Protein AF-A0A061QKL7-F1 (afdb_monomer_lite)

InterPro domains:
  IPR003663 Sugar/inositol transporter [PR00171] (44-65)
  IPR003663 Sugar/inositol transporter [PR00171] (67-79)
  IPR005828 Major facilitator, sugar transporter-like [PF00083] (4-147)
  IPR020846 Major facilitator superfamily domain [PS50850] (1-136)
  IPR036259 MFS transporter superfamily [G3DSA:1.20.1250.20] (1-155)
  IPR036259 MFS transporter superfamily [SSF103473] (1-144)
  IPR050814 Myo-inositol Transporter [PTHR48020] (3-154)

Structure (mmCIF, N/CA/C/O backbone):
data_AF-A0A061QKL7-F1
#
_entry.id   AF-A0A061QKL7-F1
#
loop_
_atom_site.group_PDB
_atom_site.id
_atom_site.type_symbol
_atom_site.label_atom_id
_atom_site.label_alt_id
_atom_site.label_comp_id
_atom_site.label_asym_id
_atom_site.label_entity_id
_atom_site.label_seq_id
_atom_site.pdbx_PDB_ins_code
_atom_site.Cartn_x
_atom_site.Cartn_y
_atom_site.Cartn_z
_atom_site.occupancy
_atom_site.B_iso_or_equiv
_atom_site.auth_seq_id
_atom_site.auth_comp_id
_atom_site.auth_asym_id
_atom_site.auth_atom_id
_atom_site.pdbx_PDB_model_num
ATOM 1 N N . LEU A 1 1 ? 7.820 10.841 11.278 1.00 54.00 1 LEU A N 1
ATOM 2 C CA . LEU A 1 1 ? 6.965 10.905 12.490 1.00 54.00 1 LEU A CA 1
ATOM 3 C C . LEU A 1 1 ? 6.225 12.234 12.608 1.00 54.00 1 LEU A C 1
ATOM 5 O O . LEU A 1 1 ? 5.009 12.200 12.686 1.00 54.00 1 LEU A O 1
ATOM 9 N N . LEU A 1 2 ? 6.906 13.385 12.528 1.00 56.75 2 LEU A N 1
ATOM 10 C CA . LEU A 1 2 ? 6.242 14.701 12.537 1.00 56.75 2 LEU A CA 1
ATOM 11 C C . LEU A 1 2 ? 5.232 14.887 11.387 1.00 56.75 2 LEU A C 1
ATOM 13 O O . LEU A 1 2 ? 4.115 15.321 11.632 1.00 56.75 2 LEU A O 1
ATOM 17 N N . ALA A 1 3 ? 5.582 14.491 10.158 1.00 56.34 3 ALA A N 1
ATOM 18 C CA . ALA A 1 3 ? 4.677 14.590 9.005 1.00 56.34 3 ALA A CA 1
ATOM 19 C C . ALA A 1 3 ? 3.415 13.717 9.151 1.00 56.34 3 ALA A C 1
ATOM 21 O O . ALA A 1 3 ? 2.315 14.203 8.915 1.00 56.34 3 ALA A O 1
ATOM 22 N N . ALA A 1 4 ? 3.567 12.467 9.608 1.00 60.12 4 ALA A N 1
ATOM 23 C CA . ALA A 1 4 ? 2.440 11.577 9.898 1.00 60.12 4 ALA A CA 1
ATOM 24 C C . ALA A 1 4 ? 1.561 12.143 11.025 1.00 60.12 4 ALA A C 1
ATOM 26 O O . ALA A 1 4 ? 0.353 12.227 10.867 1.00 60.12 4 ALA A O 1
ATOM 27 N N . ALA A 1 5 ? 2.165 12.655 12.102 1.00 64.62 5 ALA A N 1
ATOM 28 C CA . ALA A 1 5 ? 1.433 13.268 13.210 1.00 64.62 5 ALA A CA 1
ATOM 29 C C . ALA A 1 5 ? 0.664 14.541 12.800 1.00 64.62 5 ALA A C 1
ATOM 31 O O . ALA A 1 5 ? -0.435 14.788 13.296 1.00 64.62 5 ALA A O 1
ATOM 32 N N . LEU A 1 6 ? 1.220 15.350 11.891 1.00 62.22 6 LEU A N 1
ATOM 33 C CA . LEU A 1 6 ? 0.546 16.533 11.350 1.00 62.22 6 LEU A CA 1
ATOM 34 C C . LEU A 1 6 ? -0.602 16.146 10.405 1.00 62.22 6 LEU A C 1
ATOM 36 O O . LEU A 1 6 ? -1.697 16.694 10.529 1.00 62.22 6 LEU A O 1
ATOM 40 N N . LEU A 1 7 ? -0.393 15.168 9.516 1.00 62.38 7 LEU A N 1
ATOM 41 C CA . LEU A 1 7 ? -1.446 14.669 8.626 1.00 62.38 7 LEU A CA 1
ATOM 42 C C . LEU A 1 7 ? -2.559 13.933 9.381 1.00 62.38 7 LEU A C 1
ATOM 44 O O . LEU A 1 7 ? -3.727 14.129 9.056 1.00 62.38 7 LEU A O 1
ATOM 48 N N . ASP A 1 8 ? -2.241 13.174 10.430 1.00 64.50 8 ASP A N 1
ATOM 49 C CA . ASP A 1 8 ? -3.233 12.515 11.289 1.00 64.50 8 ASP A CA 1
ATOM 50 C C . ASP A 1 8 ? -4.155 13.538 11.970 1.00 64.50 8 ASP A C 1
ATOM 52 O O . ASP A 1 8 ? -5.378 13.345 12.067 1.00 64.50 8 ASP A O 1
ATOM 56 N N . ARG A 1 9 ? -3.592 14.676 12.402 1.00 66.19 9 ARG A N 1
ATOM 57 C CA . ARG A 1 9 ? -4.384 15.767 12.982 1.00 66.19 9 ARG A CA 1
ATOM 58 C C . ARG A 1 9 ? -5.329 16.398 11.965 1.00 66.19 9 ARG A C 1
ATOM 60 O O . ARG A 1 9 ? -6.480 16.641 12.323 1.00 66.19 9 ARG A O 1
ATOM 67 N N . ILE A 1 10 ? -4.889 16.582 10.721 1.00 64.06 10 ILE A N 1
ATOM 68 C CA . ILE A 1 10 ? -5.640 17.316 9.692 1.00 64.06 10 ILE A CA 1
ATOM 69 C C . ILE A 1 10 ? -6.635 16.420 8.930 1.00 64.06 10 ILE A C 1
ATOM 71 O O . ILE A 1 10 ? -7.795 16.793 8.798 1.00 64.06 10 ILE A O 1
ATOM 75 N N . ALA A 1 11 ? -6.229 15.236 8.461 1.00 66.06 11 ALA A N 1
ATOM 76 C CA . ALA A 1 11 ? -6.999 14.425 7.507 1.00 66.06 11 ALA A CA 1
ATOM 77 C C . ALA A 1 11 ? -7.715 13.211 8.129 1.00 66.06 11 ALA A C 1
ATOM 79 O O . ALA A 1 11 ? -8.745 12.785 7.619 1.00 66.06 11 ALA A O 1
ATOM 80 N N . GLY A 1 12 ? -7.218 12.672 9.247 1.00 72.69 12 GLY A N 1
ATOM 81 C CA . GLY A 1 12 ? -7.701 11.404 9.812 1.00 72.69 12 GLY A CA 1
ATOM 82 C C . GLY A 1 12 ? -7.018 10.170 9.223 1.00 72.69 12 GLY A C 1
ATOM 83 O O . GLY A 1 12 ? -6.251 10.270 8.266 1.00 72.69 12 GLY A O 1
ATOM 84 N N . ARG A 1 13 ? -7.231 9.003 9.842 1.00 77.81 13 ARG A N 1
ATOM 85 C CA . ARG A 1 13 ? -6.347 7.838 9.648 1.00 77.81 13 ARG A CA 1
ATOM 86 C C . ARG A 1 13 ? -6.687 7.041 8.398 1.00 77.81 13 ARG A C 1
ATOM 88 O O . ARG A 1 13 ? -5.786 6.578 7.699 1.00 77.81 13 ARG A O 1
ATOM 95 N N . ARG A 1 14 ? -7.975 6.915 8.064 1.00 81.94 14 ARG A N 1
ATOM 96 C CA . ARG A 1 14 ? -8.426 6.204 6.858 1.00 81.94 14 ARG A CA 1
ATOM 97 C C . ARG A 1 14 ? -8.012 6.894 5.550 1.00 81.94 14 ARG A C 1
ATOM 99 O O . ARG A 1 14 ? -7.433 6.207 4.707 1.00 81.94 14 ARG A O 1
ATOM 106 N N . PRO A 1 15 ? -8.250 8.205 5.330 1.00 83.06 15 PRO A N 1
ATOM 107 C CA . PRO A 1 15 ? -7.841 8.850 4.080 1.00 83.06 15 PRO A CA 1
ATOM 108 C C . PRO A 1 15 ? -6.318 8.889 3.924 1.00 83.06 15 PRO A C 1
ATOM 110 O O . PRO A 1 15 ? -5.822 8.781 2.806 1.00 83.06 15 PRO A O 1
ATOM 113 N N . LEU A 1 16 ? -5.575 8.963 5.033 1.00 84.75 16 LEU A N 1
ATOM 114 C CA . LEU A 1 16 ? -4.116 8.908 5.020 1.00 84.75 16 LEU A CA 1
ATOM 115 C C . LEU A 1 16 ? -3.593 7.544 4.540 1.00 84.75 16 LEU A C 1
ATOM 117 O O . LEU A 1 16 ? -2.707 7.482 3.685 1.00 84.75 16 LEU A O 1
ATOM 121 N N . MET A 1 17 ? -4.184 6.453 5.037 1.00 86.25 17 MET A N 1
ATOM 122 C CA . MET A 1 17 ? -3.879 5.095 4.576 1.00 86.25 17 MET A CA 1
ATOM 123 C C . MET A 1 17 ? -4.239 4.897 3.102 1.00 86.25 17 MET A C 1
ATOM 125 O O . MET A 1 17 ? -3.443 4.343 2.349 1.00 86.25 17 MET A O 1
ATOM 129 N N . LEU A 1 18 ? -5.400 5.394 2.662 1.00 88.06 18 LEU A N 1
ATOM 130 C CA . LEU A 1 18 ? -5.819 5.307 1.260 1.00 88.06 18 LEU A CA 1
ATOM 131 C C . LEU A 1 18 ? -4.872 6.075 0.329 1.00 88.06 18 LEU A C 1
ATOM 133 O O . LEU A 1 18 ? -4.470 5.538 -0.702 1.00 88.06 18 LEU A O 1
ATOM 137 N N . LEU A 1 19 ? -4.471 7.293 0.706 1.00 90.00 19 LEU A N 1
ATOM 138 C CA . LEU A 1 19 ? -3.522 8.099 -0.065 1.00 90.00 19 LEU A CA 1
ATOM 139 C C . LEU A 1 19 ? -2.172 7.388 -0.214 1.00 90.00 19 LEU A C 1
ATOM 141 O O . LEU A 1 19 ? -1.615 7.335 -1.309 1.00 90.00 19 LEU A O 1
ATOM 145 N N . SER A 1 20 ? -1.662 6.815 0.877 1.00 90.81 20 SER A N 1
ATOM 146 C CA . SER A 1 20 ? -0.406 6.062 0.867 1.00 90.81 20 SER A CA 1
ATOM 147 C C . SER A 1 20 ? -0.497 4.811 -0.005 1.00 90.81 20 SER A C 1
ATOM 149 O O . SER A 1 20 ? 0.376 4.606 -0.843 1.00 90.81 20 SER A O 1
ATOM 151 N N . CYS A 1 21 ? -1.569 4.020 0.112 1.00 91.69 21 CYS A N 1
ATOM 152 C CA . CYS A 1 21 ? -1.776 2.839 -0.728 1.00 91.69 21 CYS A CA 1
ATOM 153 C C . CYS A 1 21 ? -1.855 3.197 -2.220 1.00 91.69 21 CYS A C 1
ATOM 155 O O . CYS A 1 21 ? -1.227 2.526 -3.037 1.00 91.69 21 CYS A O 1
ATOM 157 N N . ALA A 1 22 ? -2.569 4.270 -2.577 1.00 92.88 22 ALA A N 1
ATOM 158 C CA . ALA A 1 22 ? -2.645 4.740 -3.959 1.00 92.88 22 ALA A CA 1
ATOM 159 C C . ALA A 1 22 ? -1.274 5.202 -4.482 1.00 92.88 22 ALA A C 1
ATOM 161 O O . ALA A 1 22 ? -0.864 4.806 -5.573 1.00 92.88 22 ALA A O 1
ATOM 162 N N . GLY A 1 23 ? -0.534 5.985 -3.689 1.00 92.75 23 GLY A N 1
ATOM 163 C CA . GLY A 1 23 ? 0.811 6.440 -4.046 1.00 92.75 23 GLY A CA 1
ATOM 164 C C . GLY A 1 23 ? 1.798 5.284 -4.216 1.00 92.75 23 GLY A C 1
ATOM 165 O O . GLY A 1 23 ? 2.517 5.225 -5.208 1.00 92.75 23 GLY A O 1
ATOM 166 N N . VAL A 1 24 ? 1.776 4.310 -3.303 1.00 93.81 24 VA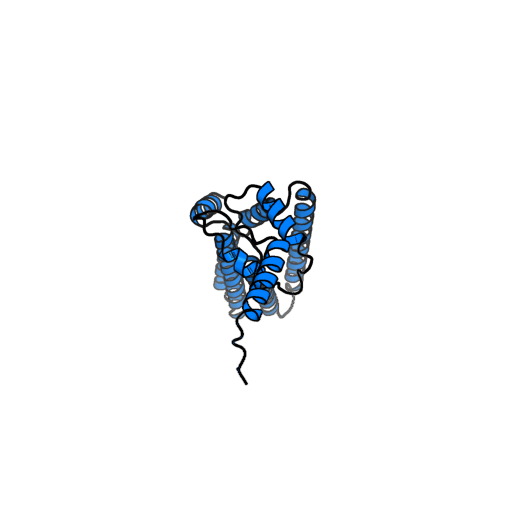L A N 1
ATOM 167 C CA . VAL A 1 24 ? 2.619 3.109 -3.374 1.00 93.81 24 VAL A CA 1
ATOM 168 C C . VAL A 1 24 ? 2.287 2.246 -4.594 1.00 93.81 24 VAL A C 1
ATOM 170 O O . VAL A 1 24 ? 3.216 1.768 -5.247 1.00 93.81 24 VAL A O 1
ATOM 173 N N . ALA A 1 25 ? 1.007 2.068 -4.934 1.00 94.38 25 ALA A N 1
ATOM 174 C CA . ALA A 1 25 ? 0.602 1.321 -6.125 1.00 94.38 25 ALA A CA 1
ATOM 175 C C . ALA A 1 25 ? 1.103 1.997 -7.415 1.00 94.38 25 ALA A C 1
ATOM 177 O O . ALA A 1 25 ? 1.683 1.337 -8.279 1.00 94.38 25 ALA A O 1
ATOM 178 N N . LEU A 1 26 ? 0.965 3.326 -7.510 1.00 94.56 26 LEU A N 1
ATOM 179 C CA . LEU A 1 26 ? 1.481 4.111 -8.636 1.00 94.56 26 LEU A CA 1
ATOM 180 C C . LEU A 1 26 ? 3.008 4.038 -8.739 1.00 94.56 26 LEU A C 1
ATOM 182 O O . LEU A 1 26 ? 3.543 3.896 -9.835 1.00 94.56 26 LEU A O 1
ATOM 186 N N . SER A 1 27 ? 3.716 4.092 -7.611 1.00 95.00 27 SER A N 1
ATOM 187 C CA . SER A 1 27 ? 5.174 3.966 -7.581 1.00 95.00 27 SER A CA 1
ATOM 188 C C . SER A 1 27 ? 5.660 2.590 -8.041 1.00 95.00 27 SER A C 1
ATOM 190 O O . SER A 1 27 ? 6.622 2.519 -8.799 1.00 95.00 27 SER A O 1
ATOM 192 N N . HIS A 1 28 ? 4.980 1.503 -7.663 1.00 93.25 28 HIS A N 1
ATOM 193 C CA . HIS A 1 28 ? 5.307 0.159 -8.155 1.00 93.25 28 HIS A CA 1
ATOM 194 C C . HIS A 1 28 ? 5.078 0.024 -9.661 1.00 93.25 28 HIS A C 1
ATOM 196 O O . HIS A 1 28 ? 5.917 -0.545 -10.358 1.00 93.25 28 HIS A O 1
ATOM 202 N N . LEU A 1 29 ? 3.979 0.589 -10.171 1.00 93.38 29 LEU A N 1
ATOM 203 C CA . LEU A 1 29 ? 3.708 0.628 -11.606 1.00 93.38 29 LEU A CA 1
ATOM 204 C C . LEU A 1 29 ? 4.792 1.423 -12.353 1.00 93.38 29 LEU A C 1
ATOM 206 O O . LEU A 1 29 ? 5.290 0.965 -13.377 1.00 93.38 29 LEU A O 1
ATOM 210 N N . ALA A 1 30 ? 5.194 2.582 -11.824 1.00 93.25 30 ALA A N 1
ATOM 211 C CA . ALA A 1 30 ? 6.247 3.408 -12.412 1.00 93.25 30 ALA A CA 1
ATOM 212 C C . ALA A 1 30 ? 7.595 2.671 -12.466 1.00 93.25 30 ALA A C 1
ATOM 214 O O . ALA A 1 30 ? 8.262 2.698 -1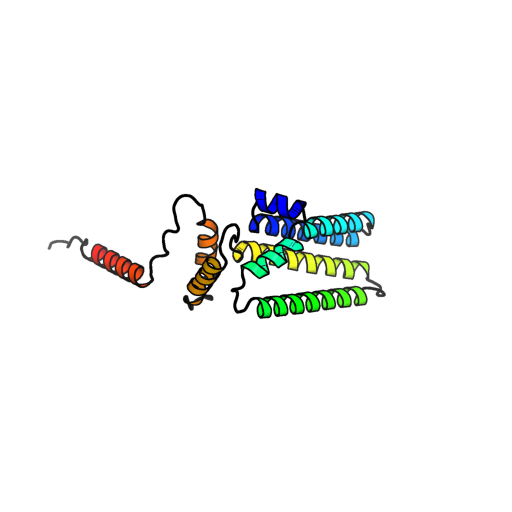3.499 1.00 93.25 30 ALA A O 1
ATOM 215 N N . THR A 1 31 ? 7.965 1.959 -11.397 1.00 92.69 31 THR A N 1
ATOM 216 C CA . THR A 1 31 ? 9.169 1.118 -11.377 1.00 92.69 31 THR A CA 1
ATOM 217 C C . THR A 1 31 ? 9.064 -0.034 -12.377 1.00 92.69 31 THR A C 1
ATOM 219 O O . THR A 1 31 ? 10.002 -0.279 -13.124 1.00 92.69 31 THR A O 1
ATOM 222 N N . ALA A 1 32 ? 7.916 -0.711 -12.473 1.00 92.00 32 ALA A N 1
ATOM 223 C CA . ALA A 1 32 ? 7.723 -1.766 -13.469 1.00 92.00 32 ALA A CA 1
ATOM 224 C C . ALA A 1 32 ? 7.886 -1.243 -14.908 1.00 92.00 32 ALA A C 1
ATOM 226 O O . ALA A 1 32 ? 8.583 -1.855 -15.714 1.00 92.00 32 ALA A O 1
ATOM 227 N N . VAL A 1 33 ? 7.303 -0.079 -15.217 1.00 91.12 33 VAL A N 1
ATOM 228 C CA . VAL A 1 33 ? 7.472 0.598 -16.515 1.00 91.12 33 VAL A CA 1
ATOM 229 C C . VAL A 1 33 ? 8.933 0.985 -16.754 1.00 91.12 33 VAL A C 1
ATOM 231 O O . VAL A 1 33 ? 9.428 0.829 -17.868 1.00 91.12 33 VAL A O 1
ATOM 234 N N . GLY A 1 34 ? 9.649 1.438 -15.723 1.00 90.75 34 GLY A N 1
ATOM 235 C CA . GLY A 1 34 ? 11.073 1.750 -15.819 1.00 90.75 34 GLY A CA 1
ATOM 236 C C . GLY A 1 34 ? 11.930 0.539 -16.207 1.00 90.75 34 GLY A C 1
ATOM 237 O O . GLY A 1 34 ? 12.822 0.681 -17.046 1.00 90.75 34 GLY A O 1
ATOM 238 N N . PHE A 1 35 ? 11.609 -0.658 -15.702 1.00 89.56 35 PHE A N 1
ATOM 239 C CA . PHE A 1 35 ? 12.248 -1.908 -16.127 1.00 89.56 35 PHE A CA 1
ATOM 240 C C . PHE A 1 35 ? 11.930 -2.275 -17.584 1.00 89.56 35 PHE A C 1
ATOM 242 O O . PHE A 1 35 ? 12.845 -2.672 -18.302 1.00 89.56 35 PHE A O 1
ATOM 249 N N . PHE A 1 36 ? 10.693 -2.077 -18.060 1.00 88.06 36 PHE A N 1
ATOM 250 C CA . PHE A 1 36 ? 10.352 -2.301 -19.476 1.00 88.06 36 PHE A CA 1
ATOM 251 C C . PHE A 1 36 ? 11.061 -1.332 -20.426 1.00 88.06 36 PHE A C 1
ATOM 253 O O . PHE A 1 36 ? 11.441 -1.713 -21.530 1.00 88.06 36 PHE A O 1
ATOM 260 N N . LEU A 1 37 ? 11.243 -0.080 -20.003 1.00 89.06 37 LEU A N 1
ATOM 261 C CA . LEU A 1 37 ? 11.939 0.944 -20.784 1.00 89.06 37 LEU A CA 1
ATOM 262 C C . LEU A 1 37 ? 13.469 0.859 -20.664 1.00 89.06 37 LEU A C 1
ATOM 264 O O . LEU A 1 37 ? 14.166 1.613 -21.338 1.00 89.06 37 LEU A O 1
ATOM 268 N N . GLY A 1 38 ? 14.003 0.006 -19.781 1.00 86.38 38 GLY A N 1
ATOM 269 C CA . GLY A 1 38 ? 15.437 -0.055 -19.479 1.00 86.38 38 GLY A CA 1
ATOM 270 C C . GLY A 1 38 ? 15.996 1.236 -18.862 1.00 86.38 38 GLY A C 1
ATOM 271 O O . GLY A 1 38 ? 17.197 1.488 -18.931 1.00 86.38 38 GLY A O 1
ATOM 272 N N . SER A 1 39 ? 15.142 2.082 -18.275 1.00 90.38 39 SER A N 1
ATOM 273 C CA . SER A 1 39 ? 15.532 3.390 -17.744 1.00 90.38 39 SER A CA 1
ATOM 274 C C . SER A 1 39 ? 15.816 3.315 -16.248 1.00 90.38 39 SER A C 1
ATOM 276 O O . SER A 1 39 ? 14.907 3.313 -15.415 1.00 90.38 39 SER A O 1
ATOM 278 N N . ALA A 1 40 ? 17.102 3.334 -15.891 1.00 88.62 40 ALA A N 1
ATOM 279 C CA . ALA A 1 40 ? 17.533 3.376 -14.494 1.00 88.62 40 ALA A CA 1
ATOM 280 C C . ALA A 1 40 ? 16.987 4.611 -13.752 1.00 88.62 40 ALA A C 1
ATOM 282 O O . ALA A 1 40 ? 16.585 4.511 -12.595 1.00 88.62 40 ALA A O 1
ATOM 283 N N . ALA A 1 41 ? 16.901 5.764 -14.427 1.00 90.44 41 ALA A N 1
ATOM 284 C CA . ALA A 1 41 ? 16.349 6.984 -13.840 1.00 90.44 41 ALA A CA 1
ATOM 285 C C . ALA A 1 41 ? 14.867 6.818 -13.459 1.00 90.44 41 ALA A C 1
ATOM 287 O O . ALA A 1 41 ? 14.466 7.222 -12.368 1.00 90.44 41 ALA A O 1
ATOM 288 N N . ALA A 1 42 ? 14.066 6.174 -14.317 1.00 89.56 42 ALA A N 1
ATOM 289 C CA . ALA A 1 42 ? 12.659 5.899 -14.027 1.00 89.56 42 ALA A CA 1
ATOM 290 C C . ALA A 1 42 ? 12.498 4.955 -12.823 1.00 89.56 42 ALA A C 1
ATOM 292 O O . ALA A 1 42 ? 11.668 5.214 -11.952 1.00 89.56 42 ALA A O 1
ATOM 293 N N . ASN A 1 43 ? 13.343 3.923 -12.725 1.00 91.31 43 ASN A N 1
ATOM 294 C CA . ASN A 1 43 ? 13.348 2.996 -11.589 1.00 91.31 43 ASN A CA 1
ATOM 295 C C . ASN A 1 43 ? 13.680 3.699 -10.268 1.00 91.31 43 ASN A C 1
ATOM 297 O O . ASN A 1 43 ? 13.007 3.476 -9.262 1.00 91.31 43 ASN A O 1
ATOM 301 N N . VAL A 1 44 ? 14.682 4.583 -10.268 1.00 93.06 44 VAL A N 1
ATOM 302 C CA . VAL A 1 44 ? 15.071 5.350 -9.074 1.00 93.06 44 VAL A CA 1
ATOM 303 C C . VAL A 1 44 ? 13.950 6.292 -8.637 1.00 93.06 44 VAL A C 1
ATOM 305 O O . VAL A 1 44 ? 13.632 6.348 -7.450 1.00 93.06 44 VAL A O 1
ATOM 308 N N . ILE A 1 45 ? 13.313 6.996 -9.576 1.00 93.06 45 ILE A N 1
ATOM 309 C CA . ILE A 1 45 ? 12.189 7.893 -9.274 1.00 93.06 45 ILE A CA 1
ATOM 310 C C . ILE A 1 45 ? 10.997 7.100 -8.723 1.00 93.06 45 ILE A C 1
ATOM 312 O O . ILE A 1 45 ? 10.400 7.508 -7.725 1.00 93.06 45 ILE A O 1
ATOM 316 N N . GLY A 1 46 ? 10.676 5.949 -9.323 1.00 92.62 46 GLY A N 1
ATOM 317 C CA . GLY A 1 46 ? 9.619 5.057 -8.845 1.00 92.62 46 GLY A CA 1
ATOM 318 C C . GLY A 1 46 ? 9.882 4.563 -7.422 1.00 92.62 46 GLY A C 1
ATOM 319 O O . GLY A 1 46 ? 9.018 4.679 -6.551 1.00 92.62 46 GLY A O 1
ATOM 320 N N . LEU A 1 47 ? 11.105 4.106 -7.139 1.00 93.19 47 LEU A N 1
ATOM 321 C CA . LEU A 1 47 ? 11.494 3.633 -5.810 1.00 93.19 47 LEU A CA 1
ATOM 322 C C . LEU A 1 47 ? 11.523 4.761 -4.763 1.00 93.19 47 LEU A C 1
ATOM 324 O O . LEU A 1 47 ? 11.084 4.564 -3.629 1.00 93.19 47 LEU A O 1
ATOM 328 N N . ALA A 1 48 ? 11.984 5.957 -5.136 1.00 93.88 48 ALA A N 1
ATOM 329 C CA . ALA A 1 48 ? 11.952 7.130 -4.264 1.00 93.88 48 ALA A CA 1
ATOM 330 C C . ALA A 1 48 ? 10.508 7.551 -3.937 1.00 93.88 48 ALA A C 1
ATOM 332 O O . ALA A 1 48 ? 10.186 7.850 -2.781 1.00 93.88 48 ALA A O 1
ATOM 333 N N . GLY A 1 49 ? 9.619 7.511 -4.934 1.00 92.62 49 GLY A N 1
ATOM 334 C CA . GLY A 1 49 ? 8.183 7.700 -4.747 1.00 92.62 49 GLY A CA 1
ATOM 335 C C . GLY A 1 49 ? 7.611 6.696 -3.748 1.00 92.62 49 GLY A C 1
ATOM 336 O O . GLY A 1 49 ? 6.978 7.097 -2.769 1.00 92.62 49 GLY A O 1
ATOM 337 N N . PHE A 1 50 ? 7.930 5.409 -3.922 1.00 93.12 50 PHE A N 1
ATOM 338 C CA . PHE A 1 50 ? 7.506 4.351 -3.008 1.00 93.12 50 PHE A CA 1
ATOM 339 C C . PHE A 1 50 ? 7.929 4.648 -1.564 1.00 93.12 50 PHE A C 1
ATOM 341 O O . PHE A 1 50 ? 7.081 4.647 -0.673 1.00 93.12 50 PHE A O 1
ATOM 348 N N . MET A 1 51 ? 9.204 4.976 -1.329 1.00 92.25 51 MET A N 1
ATOM 349 C CA . MET A 1 51 ? 9.714 5.275 0.016 1.00 92.25 51 MET A CA 1
ATOM 350 C C . MET A 1 51 ? 9.024 6.482 0.655 1.00 92.25 51 MET A C 1
ATOM 352 O O . MET A 1 51 ? 8.746 6.480 1.859 1.00 92.25 51 MET A O 1
ATOM 356 N N . THR A 1 52 ? 8.703 7.494 -0.150 1.00 90.62 52 THR A N 1
ATOM 357 C CA . THR A 1 52 ? 8.020 8.708 0.308 1.00 90.62 52 THR A CA 1
ATOM 358 C C . THR A 1 52 ? 6.595 8.390 0.756 1.00 90.62 52 THR A C 1
ATOM 360 O O . THR A 1 52 ? 6.230 8.675 1.896 1.00 90.62 52 THR A O 1
ATOM 363 N N . PHE A 1 53 ? 5.798 7.731 -0.092 1.00 89.38 53 PHE A N 1
ATOM 364 C CA . PHE A 1 53 ? 4.413 7.383 0.241 1.00 89.38 53 PHE A CA 1
ATOM 365 C C . PHE A 1 53 ? 4.316 6.331 1.348 1.00 89.38 53 PHE A C 1
ATOM 367 O O . PHE A 1 53 ? 3.411 6.405 2.185 1.00 89.38 53 PHE A O 1
ATOM 374 N N . PHE A 1 54 ? 5.257 5.386 1.398 1.00 88.12 54 PHE A N 1
ATOM 375 C CA . PHE A 1 54 ? 5.329 4.377 2.451 1.00 88.12 54 PHE A CA 1
ATOM 376 C C . PHE A 1 54 ? 5.593 5.010 3.824 1.00 88.12 54 PHE A C 1
ATOM 378 O O . PHE A 1 54 ? 4.928 4.679 4.809 1.00 88.12 54 PHE A O 1
ATOM 385 N N . SER A 1 55 ? 6.511 5.978 3.886 1.00 87.00 55 SER A N 1
ATOM 386 C CA . SER A 1 55 ? 6.886 6.663 5.131 1.00 87.00 55 SER A CA 1
ATOM 387 C C . SER A 1 55 ? 5.770 7.533 5.714 1.00 87.00 55 SER A C 1
ATOM 389 O O . SER A 1 55 ? 5.771 7.805 6.917 1.00 87.00 55 SER A O 1
ATOM 391 N N . VAL A 1 56 ? 4.824 7.980 4.882 1.00 80.94 56 VAL A N 1
ATOM 392 C CA . VAL A 1 56 ? 3.721 8.853 5.306 1.00 80.94 56 VAL A CA 1
ATOM 393 C C . VAL A 1 56 ? 2.654 8.095 6.101 1.00 80.94 56 VAL A C 1
ATOM 395 O O . VAL A 1 56 ? 2.232 8.608 7.135 1.00 80.94 56 VAL A O 1
ATOM 398 N N . ALA A 1 57 ? 2.239 6.894 5.674 1.00 79.81 57 ALA A N 1
ATOM 399 C CA . ALA A 1 57 ? 1.157 6.162 6.352 1.00 79.81 57 ALA A CA 1
ATOM 400 C C . ALA A 1 57 ? 1.444 4.673 6.579 1.00 79.81 57 ALA A C 1
ATOM 402 O O . ALA A 1 57 ? 1.390 4.214 7.719 1.00 79.81 57 ALA A O 1
ATOM 403 N N . LEU A 1 58 ? 1.777 3.923 5.522 1.00 80.44 58 LEU A N 1
ATOM 404 C CA . LEU A 1 58 ? 1.932 2.463 5.593 1.00 80.44 58 LEU A CA 1
ATOM 405 C C . LEU A 1 58 ? 2.981 1.992 6.610 1.00 80.44 58 LEU A C 1
ATOM 407 O O . LEU A 1 58 ? 2.845 0.902 7.154 1.00 80.44 58 LEU A O 1
ATOM 411 N N . GLY A 1 59 ? 3.993 2.811 6.902 1.00 82.0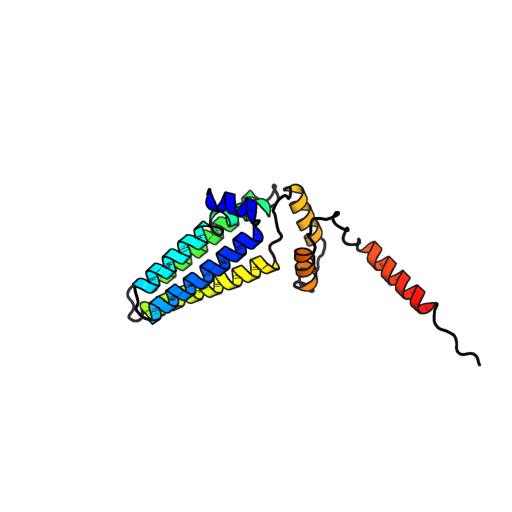6 59 GLY A N 1
ATOM 412 C CA . GLY A 1 59 ? 4.905 2.577 8.015 1.00 82.06 59 GLY A CA 1
ATOM 413 C C . GLY A 1 59 ? 4.219 2.783 9.374 1.00 82.06 59 GLY A C 1
ATOM 414 O O . GLY A 1 59 ? 3.752 1.825 9.980 1.00 82.06 59 GLY A O 1
ATOM 415 N N . PRO A 1 60 ? 4.172 4.013 9.909 1.00 81.81 60 PRO A N 1
ATOM 416 C CA . PRO A 1 60 ? 3.759 4.246 11.295 1.00 81.81 60 PRO A CA 1
ATOM 417 C C . PRO A 1 60 ? 2.255 4.054 11.548 1.00 81.81 60 PRO A C 1
ATOM 419 O O . PRO A 1 60 ? 1.871 3.517 12.586 1.00 81.81 60 PRO A O 1
ATOM 422 N N . VAL A 1 61 ? 1.399 4.480 10.615 1.00 83.94 61 VAL A N 1
ATOM 423 C CA . VAL A 1 61 ? -0.058 4.545 10.818 1.00 83.94 61 VAL A CA 1
ATOM 424 C C . VAL A 1 61 ? -0.685 3.156 10.747 1.00 83.94 61 VAL A C 1
ATOM 426 O O . VAL A 1 61 ? -1.591 2.860 11.521 1.00 83.94 61 VAL A O 1
ATOM 429 N N . ALA A 1 62 ? -0.166 2.268 9.894 1.00 85.56 62 ALA A N 1
ATOM 430 C CA . ALA A 1 62 ? -0.640 0.886 9.809 1.00 85.56 62 ALA A CA 1
ATOM 431 C C . ALA A 1 62 ? -0.440 0.121 11.130 1.00 85.56 62 ALA A C 1
ATOM 433 O O . ALA A 1 62 ? -1.364 -0.538 11.609 1.00 85.56 62 ALA A O 1
ATOM 434 N N . TRP A 1 63 ? 0.737 0.252 11.758 1.00 85.75 63 TRP A N 1
ATOM 435 C CA . TRP A 1 63 ? 1.019 -0.376 13.057 1.00 85.75 63 TRP A CA 1
ATOM 436 C C . TRP A 1 63 ? 0.181 0.222 14.187 1.00 85.75 63 TRP A C 1
ATOM 438 O O . TRP A 1 63 ? -0.304 -0.508 15.053 1.00 85.75 63 TRP A O 1
ATOM 448 N N . LEU A 1 64 ? -0.029 1.539 14.157 1.00 85.19 64 LEU A N 1
ATOM 449 C CA . LEU A 1 64 ? -0.915 2.228 15.092 1.00 85.19 64 LEU A CA 1
ATOM 450 C C . LEU A 1 64 ? -2.362 1.731 14.965 1.00 85.19 64 LEU A C 1
ATOM 452 O O . LEU A 1 64 ? -2.959 1.337 15.964 1.00 85.19 64 LEU A O 1
ATOM 456 N N . LEU A 1 65 ? -2.902 1.667 13.746 1.00 82.62 65 LEU A N 1
ATOM 457 C CA . LEU A 1 65 ? -4.248 1.157 13.475 1.00 82.62 65 LEU A CA 1
ATOM 458 C C . LEU A 1 65 ? -4.418 -0.297 13.918 1.00 82.62 65 LEU A C 1
ATOM 460 O O . LEU A 1 65 ? -5.414 -0.622 14.559 1.00 82.62 65 LEU A O 1
ATOM 464 N N . ALA A 1 66 ? -3.439 -1.162 13.643 1.00 84.06 66 ALA A N 1
ATOM 465 C CA . ALA A 1 66 ? -3.477 -2.551 14.099 1.00 84.06 66 ALA A CA 1
ATOM 466 C C . ALA A 1 66 ? -3.595 -2.649 15.632 1.00 84.06 66 ALA A C 1
ATOM 468 O O . ALA A 1 66 ? -4.316 -3.501 16.147 1.00 84.06 66 ALA A O 1
ATOM 469 N N . SER A 1 67 ? -2.945 -1.742 16.368 1.00 84.38 67 SER A N 1
ATOM 470 C CA . SER A 1 67 ? -3.035 -1.702 17.832 1.00 84.38 67 SER A CA 1
ATOM 471 C C . SER A 1 67 ? -4.362 -1.143 18.370 1.00 84.38 67 SER A C 1
ATOM 473 O O . SER A 1 67 ? -4.757 -1.500 19.480 1.00 84.38 67 SER A O 1
ATOM 475 N N . GLU A 1 68 ? -5.059 -0.309 17.593 1.00 83.62 68 GLU A N 1
ATOM 476 C CA . GLU A 1 68 ? -6.352 0.299 17.955 1.00 83.62 68 GLU A CA 1
ATOM 477 C C . GLU A 1 68 ? -7.544 -0.599 17.633 1.00 83.62 68 GLU A C 1
ATOM 479 O O . GLU A 1 68 ? -8.532 -0.602 18.360 1.00 83.62 68 GLU A O 1
ATOM 484 N N . VAL A 1 69 ? -7.447 -1.375 16.552 1.00 81.69 69 VAL A N 1
ATOM 485 C CA . VAL A 1 69 ? -8.500 -2.299 16.113 1.00 81.69 69 VAL A CA 1
ATOM 486 C C . VAL A 1 69 ? -8.591 -3.524 17.029 1.00 81.69 69 VAL A C 1
ATOM 488 O O . VAL A 1 69 ? -9.662 -4.110 17.176 1.00 81.69 69 VAL A O 1
ATOM 491 N N . LEU A 1 70 ? -7.479 -3.923 17.653 1.00 81.56 70 LEU A N 1
ATOM 492 C CA . LEU A 1 70 ? -7.429 -5.108 18.503 1.00 81.56 70 LEU A CA 1
ATOM 493 C C . LEU A 1 70 ? -7.853 -4.800 19.953 1.00 81.56 70 LEU A C 1
ATOM 495 O O . LEU A 1 70 ? -7.247 -3.922 20.590 1.00 81.56 70 LEU A O 1
ATOM 499 N N . PRO A 1 71 ? -8.798 -5.577 20.527 1.00 77.38 71 PRO A N 1
ATOM 500 C CA . PRO A 1 71 ? -9.171 -5.420 21.923 1.00 77.38 71 PRO A CA 1
ATOM 501 C C . PRO A 1 71 ? -7.999 -5.787 22.840 1.00 77.38 71 PRO A C 1
ATOM 503 O O . PRO A 1 71 ? -7.117 -6.584 22.497 1.00 77.38 71 PRO A O 1
ATOM 506 N N . THR A 1 72 ? -7.962 -5.162 24.015 1.00 82.31 72 THR A N 1
ATOM 507 C CA . THR A 1 72 ? -6.810 -5.173 24.934 1.00 82.31 72 THR A CA 1
ATOM 508 C C . THR A 1 72 ? -6.374 -6.582 25.347 1.00 82.31 72 THR A C 1
ATOM 510 O O . THR A 1 72 ? -5.179 -6.839 25.482 1.00 82.31 72 THR A O 1
ATOM 513 N N . ASN A 1 73 ? -7.319 -7.515 25.463 1.00 81.44 73 ASN A N 1
ATOM 514 C CA . ASN A 1 73 ? -7.103 -8.909 25.856 1.00 81.44 73 ASN A CA 1
ATOM 515 C C . ASN A 1 73 ? -6.369 -9.769 24.805 1.00 81.44 73 ASN A C 1
ATOM 517 O O . ASN A 1 73 ? -5.622 -10.678 25.169 1.00 81.44 73 ASN A O 1
ATOM 521 N N . VAL A 1 74 ? -6.555 -9.508 23.507 1.00 84.88 74 VAL A N 1
ATOM 522 C CA . VAL A 1 74 ? -5.953 -10.298 22.408 1.00 84.88 74 VAL A CA 1
ATOM 523 C C . VAL A 1 74 ? -4.919 -9.520 21.602 1.00 84.88 74 VAL A C 1
ATOM 525 O O . VAL A 1 74 ? -4.266 -10.098 20.731 1.00 84.88 74 VAL A O 1
ATOM 528 N N . ARG A 1 75 ? -4.714 -8.235 21.913 1.00 86.50 75 ARG A N 1
ATOM 529 C CA . ARG A 1 75 ? -3.797 -7.346 21.190 1.00 86.50 75 ARG A CA 1
ATOM 530 C C . ARG A 1 75 ? -2.407 -7.935 21.012 1.00 86.50 75 ARG A C 1
ATOM 532 O O . ARG A 1 75 ? -1.905 -7.953 19.894 1.00 86.50 75 ARG A O 1
ATOM 539 N N . ALA A 1 76 ? -1.792 -8.440 22.082 1.00 88.75 76 ALA A N 1
ATOM 540 C CA . ALA A 1 76 ? -0.439 -8.990 22.003 1.00 88.75 76 ALA A CA 1
ATOM 541 C C . ALA A 1 76 ? -0.357 -10.169 21.014 1.00 88.75 76 ALA A C 1
ATOM 543 O O . ALA A 1 76 ? 0.525 -10.197 20.159 1.00 88.75 76 ALA A O 1
ATOM 544 N N . LYS A 1 77 ? -1.327 -11.094 21.067 1.00 90.25 77 LYS A N 1
ATOM 545 C CA . LYS A 1 77 ? -1.393 -12.261 20.172 1.00 90.25 77 LYS A CA 1
ATOM 546 C C . LYS A 1 77 ? -1.661 -11.853 18.720 1.00 90.25 77 LYS A C 1
ATOM 548 O O . LYS A 1 77 ? -0.997 -12.354 17.817 1.00 90.25 77 LYS A O 1
ATOM 553 N N . GLY A 1 78 ? -2.588 -10.918 18.497 1.00 88.38 78 GLY A N 1
ATOM 554 C CA . GLY A 1 78 ? -2.897 -10.399 17.161 1.00 88.38 78 GLY A CA 1
ATOM 555 C C . GLY A 1 78 ? -1.710 -9.671 16.526 1.00 88.38 78 GLY A C 1
ATOM 556 O O . GLY A 1 78 ? -1.376 -9.922 15.370 1.00 88.38 78 GLY A O 1
ATOM 557 N N . MET A 1 79 ? -1.006 -8.843 17.303 1.00 91.38 79 MET A N 1
ATOM 558 C CA . MET A 1 79 ? 0.195 -8.134 16.847 1.00 91.38 79 MET A CA 1
ATOM 559 C C . MET A 1 79 ? 1.355 -9.085 16.535 1.00 91.38 79 MET A C 1
ATOM 561 O O . MET A 1 79 ? 2.055 -8.885 15.543 1.00 91.38 79 MET A O 1
ATOM 565 N N . MET A 1 80 ? 1.550 -10.137 17.338 1.00 92.88 80 MET A N 1
ATOM 566 C CA . MET A 1 80 ? 2.545 -11.176 17.051 1.00 92.88 80 MET A CA 1
ATOM 567 C C . MET A 1 80 ? 2.253 -11.874 15.721 1.00 92.88 80 MET A C 1
ATOM 569 O O . MET A 1 80 ? 3.149 -11.984 14.888 1.00 92.88 80 MET A O 1
ATOM 573 N N . LEU A 1 81 ? 1.001 -12.282 15.487 1.00 92.06 81 LEU A N 1
ATOM 574 C CA . LEU A 1 81 ? 0.601 -12.922 14.233 1.00 92.06 81 LEU A CA 1
ATOM 575 C C . LEU A 1 81 ? 0.809 -11.992 13.029 1.00 92.06 81 LEU A C 1
ATOM 577 O O . LEU A 1 81 ? 1.364 -12.419 12.017 1.00 92.06 81 LEU A O 1
ATOM 581 N N . ALA A 1 82 ? 0.430 -10.718 13.157 1.00 89.88 82 ALA A N 1
ATOM 582 C CA . ALA A 1 82 ? 0.649 -9.711 12.123 1.00 89.88 82 ALA A CA 1
ATOM 583 C C . ALA A 1 82 ? 2.144 -9.516 11.817 1.00 89.88 82 ALA A C 1
ATOM 585 O O . ALA A 1 82 ? 2.541 -9.462 10.653 1.00 89.88 82 ALA A O 1
ATOM 586 N N . CYS A 1 83 ? 2.991 -9.468 12.849 1.00 92.75 83 CYS A N 1
ATOM 587 C CA . CYS A 1 83 ? 4.438 -9.354 12.687 1.00 92.75 83 CYS A CA 1
ATOM 588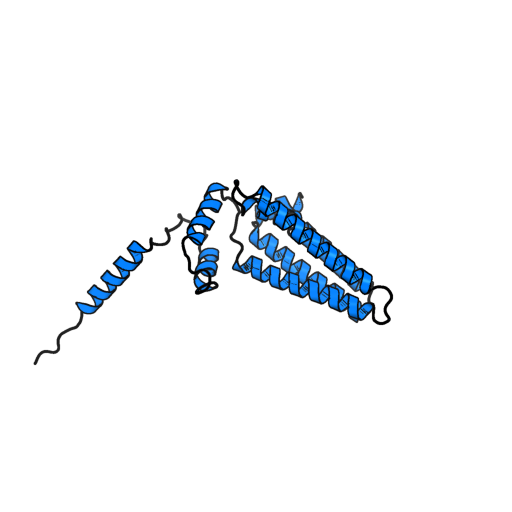 C C . CYS A 1 83 ? 5.024 -10.579 11.975 1.00 92.75 83 CYS A C 1
ATOM 590 O O . CYS A 1 83 ? 5.760 -10.423 11.000 1.00 92.75 83 CYS A O 1
ATOM 592 N N . THR A 1 84 ? 4.658 -11.790 12.403 1.00 94.12 84 THR A N 1
ATOM 593 C CA . THR A 1 84 ? 5.113 -13.031 11.765 1.00 94.12 84 THR A CA 1
ATOM 594 C C . THR A 1 84 ? 4.676 -13.092 10.305 1.00 94.12 84 THR A C 1
ATOM 596 O O . THR A 1 84 ? 5.514 -13.329 9.439 1.00 94.12 84 THR A O 1
ATOM 599 N N . ALA A 1 85 ? 3.409 -12.798 10.003 1.00 92.25 85 ALA A N 1
ATOM 600 C CA . ALA A 1 85 ? 2.909 -12.756 8.630 1.00 92.25 85 ALA A CA 1
ATOM 601 C C . ALA A 1 85 ? 3.677 -11.734 7.775 1.00 92.25 85 ALA A C 1
ATOM 603 O O . ALA A 1 85 ? 4.149 -12.069 6.690 1.00 92.25 85 ALA A O 1
ATOM 604 N N . ASN A 1 86 ? 3.892 -10.519 8.290 1.00 91.75 86 ASN A N 1
ATOM 605 C CA . ASN A 1 86 ? 4.680 -9.496 7.606 1.00 91.75 86 ASN A CA 1
ATOM 606 C C . ASN A 1 86 ? 6.114 -9.971 7.316 1.00 91.75 86 ASN A C 1
ATOM 608 O O . ASN A 1 86 ? 6.634 -9.743 6.226 1.00 91.75 86 ASN A O 1
ATOM 612 N N . ARG A 1 87 ? 6.771 -10.630 8.279 1.00 94.12 87 ARG A N 1
ATOM 613 C CA . ARG A 1 87 ? 8.146 -11.124 8.102 1.00 94.12 87 ARG A CA 1
ATOM 614 C C . ARG A 1 87 ? 8.226 -12.285 7.119 1.00 94.12 87 ARG A C 1
ATOM 616 O O . ARG A 1 87 ? 9.161 -12.317 6.326 1.00 94.12 87 ARG A O 1
ATOM 623 N N . LEU A 1 88 ? 7.240 -13.179 7.118 1.00 94.44 88 LEU A N 1
ATOM 624 C CA . LEU A 1 88 ? 7.149 -14.259 6.136 1.00 94.44 88 LEU A CA 1
ATOM 625 C C . LEU A 1 88 ? 6.987 -13.708 4.719 1.00 94.44 88 LEU A C 1
ATOM 627 O O . LEU A 1 88 ? 7.729 -14.105 3.825 1.00 94.44 88 LEU A O 1
ATOM 631 N N . VAL A 1 89 ? 6.077 -12.750 4.517 1.00 90.75 89 VAL A N 1
ATOM 632 C CA . VAL A 1 89 ? 5.880 -12.112 3.206 1.00 90.75 89 VAL A CA 1
ATOM 633 C C . VAL A 1 89 ? 7.141 -11.378 2.758 1.00 90.75 89 VAL A C 1
ATOM 635 O O . VAL A 1 89 ? 7.571 -11.559 1.622 1.00 90.75 89 VAL A O 1
ATOM 638 N N . ALA A 1 90 ? 7.789 -10.623 3.649 1.00 91.25 90 ALA A N 1
ATOM 639 C CA . ALA A 1 90 ? 9.054 -9.960 3.336 1.00 91.25 90 ALA A CA 1
ATOM 640 C C . ALA A 1 90 ? 10.151 -10.961 2.922 1.00 91.25 90 ALA A C 1
ATOM 642 O O . ALA A 1 90 ? 10.863 -10.721 1.949 1.00 91.25 90 ALA A O 1
ATOM 643 N N . GLY A 1 91 ? 10.250 -12.103 3.610 1.00 92.12 91 GLY A N 1
ATOM 644 C CA . GLY A 1 91 ? 11.179 -13.178 3.256 1.00 92.12 91 GLY A CA 1
ATOM 645 C C . GLY A 1 91 ? 10.876 -13.804 1.892 1.00 92.12 91 GLY A C 1
ATOM 646 O O . GLY A 1 91 ? 11.785 -13.986 1.088 1.00 92.12 91 GLY A O 1
ATOM 647 N N . MET A 1 92 ? 9.602 -14.072 1.588 1.00 90.06 92 MET A N 1
ATOM 648 C CA . MET A 1 92 ? 9.192 -14.599 0.278 1.00 90.06 92 MET A CA 1
ATOM 649 C C . MET A 1 92 ? 9.525 -13.631 -0.861 1.00 90.06 92 MET A C 1
ATOM 651 O O . MET A 1 92 ? 10.024 -14.054 -1.904 1.00 90.06 92 MET A O 1
ATOM 655 N N . VAL A 1 93 ? 9.293 -12.332 -0.656 1.00 88.75 93 VAL A N 1
ATOM 656 C CA . VAL A 1 93 ? 9.642 -11.294 -1.633 1.00 88.75 93 VAL A CA 1
ATOM 657 C C . VAL A 1 93 ? 11.156 -11.251 -1.847 1.00 88.75 93 VAL A C 1
ATOM 659 O O . VAL A 1 93 ? 11.603 -11.291 -2.988 1.00 88.75 93 VAL A O 1
ATOM 662 N N . MET A 1 94 ? 11.949 -11.259 -0.772 1.00 89.81 94 MET A N 1
ATOM 663 C CA . MET A 1 94 ? 13.413 -11.287 -0.857 1.00 89.81 94 MET A CA 1
ATOM 664 C C . MET A 1 94 ? 13.927 -12.501 -1.645 1.00 89.81 94 MET A C 1
ATOM 666 O O . MET A 1 94 ? 14.760 -12.339 -2.531 1.00 89.81 94 MET A O 1
ATOM 670 N N . ILE A 1 95 ? 13.407 -13.702 -1.370 1.00 88.62 95 ILE A N 1
ATOM 671 C CA . ILE A 1 95 ? 13.779 -14.920 -2.110 1.00 88.62 95 ILE A CA 1
ATOM 672 C C . ILE A 1 95 ? 13.396 -14.793 -3.589 1.00 88.62 95 ILE A C 1
ATOM 674 O O . ILE A 1 95 ? 14.183 -15.162 -4.456 1.00 88.62 95 ILE A O 1
ATOM 678 N N . SER A 1 96 ? 12.219 -14.237 -3.884 1.00 85.06 96 SER A N 1
ATOM 679 C CA . SER A 1 96 ? 11.748 -14.047 -5.262 1.00 85.06 96 SER A CA 1
ATOM 680 C C . SER A 1 96 ? 12.665 -13.115 -6.061 1.00 85.06 96 SER A C 1
ATOM 682 O O . SER A 1 96 ? 12.962 -13.404 -7.219 1.00 85.06 96 SER A O 1
ATOM 684 N N . PHE A 1 97 ? 13.143 -12.030 -5.440 1.00 82.62 97 PHE A N 1
ATOM 685 C CA . PHE A 1 97 ? 14.117 -11.121 -6.051 1.00 82.62 97 PHE A CA 1
ATOM 686 C C . PHE A 1 97 ? 15.485 -11.783 -6.231 1.00 82.62 97 PHE A C 1
ATOM 688 O O . PHE A 1 97 ? 16.046 -11.714 -7.319 1.00 82.62 97 PHE A O 1
ATOM 695 N N . LEU A 1 98 ? 15.983 -12.504 -5.224 1.00 85.12 98 LEU A N 1
ATOM 696 C CA . LEU A 1 98 ? 17.265 -13.206 -5.324 1.00 85.12 98 LEU A CA 1
ATOM 697 C C . LEU A 1 98 ? 17.256 -14.279 -6.426 1.00 85.12 98 LEU A C 1
ATOM 699 O O . LEU A 1 98 ? 18.258 -14.505 -7.088 1.00 85.12 98 LEU A O 1
ATOM 703 N N . GLN A 1 99 ? 16.112 -14.928 -6.660 1.00 80.38 99 GLN A N 1
ATOM 704 C CA . GLN A 1 99 ? 15.948 -15.869 -7.769 1.00 80.38 99 GLN A CA 1
ATOM 705 C C . GLN A 1 99 ? 15.880 -15.196 -9.145 1.00 80.38 99 GLN A C 1
ATOM 707 O O . GLN A 1 99 ? 15.996 -15.901 -10.152 1.00 80.38 99 GLN A O 1
ATOM 712 N N . ALA A 1 100 ? 15.580 -13.897 -9.210 1.00 77.31 100 ALA A N 1
ATOM 713 C CA . ALA A 1 100 ? 15.546 -13.134 -10.454 1.00 77.31 100 ALA A CA 1
ATOM 714 C C . ALA A 1 100 ? 16.953 -12.702 -10.893 1.00 77.31 100 ALA A C 1
ATOM 716 O O . ALA A 1 100 ? 17.212 -12.649 -12.094 1.00 77.31 100 ALA A O 1
ATOM 717 N N . GLU A 1 101 ? 17.859 -12.476 -9.939 1.00 71.88 101 GLU A N 1
ATOM 718 C CA . GLU A 1 101 ? 19.269 -12.183 -10.201 1.00 71.88 101 GLU A CA 1
ATOM 719 C C . GLU A 1 101 ? 19.979 -13.396 -10.837 1.00 71.88 101 GLU A C 1
ATOM 721 O O . GLU A 1 101 ? 19.865 -14.532 -10.371 1.00 71.88 101 GLU A O 1
ATOM 726 N N . GLY A 1 102 ? 20.718 -13.168 -11.930 1.00 66.75 102 GLY A N 1
ATOM 727 C CA . GLY A 1 102 ? 21.545 -14.195 -12.581 1.00 66.75 102 GLY A CA 1
ATOM 728 C C . GLY A 1 102 ? 20.859 -15.031 -13.670 1.00 66.75 102 GLY A C 1
ATOM 729 O O . GLY A 1 102 ? 21.447 -16.003 -14.145 1.00 66.75 102 GLY A O 1
ATOM 730 N N . GLN A 1 103 ? 19.646 -14.669 -14.098 1.00 71.69 103 GLN A N 1
ATOM 731 C CA . GLN A 1 103 ? 18.985 -15.276 -15.261 1.00 71.69 103 GLN A CA 1
ATOM 732 C C . GLN A 1 103 ? 18.948 -14.325 -16.461 1.00 71.69 103 GLN A C 1
ATOM 734 O O . GLN A 1 103 ? 19.001 -13.110 -16.313 1.00 71.69 103 GLN A O 1
ATOM 739 N N . SER A 1 104 ? 18.813 -14.881 -17.668 1.00 66.06 104 SER A N 1
ATOM 740 C CA . SER A 1 104 ? 18.835 -14.127 -18.932 1.00 66.06 104 SER A CA 1
ATOM 741 C C . SER A 1 104 ? 17.695 -13.113 -19.103 1.00 66.06 104 SER A C 1
ATOM 743 O O . SER A 1 104 ? 17.776 -12.274 -19.992 1.00 66.06 104 SER A O 1
ATOM 745 N N . ASP A 1 105 ? 16.643 -13.193 -18.282 1.00 77.69 105 ASP A N 1
ATOM 746 C CA . ASP A 1 105 ? 15.467 -12.309 -18.305 1.00 77.69 105 ASP A CA 1
ATOM 747 C C . ASP A 1 105 ? 15.277 -11.582 -16.958 1.00 77.69 105 ASP A C 1
ATOM 749 O O . ASP A 1 105 ? 14.205 -11.572 -16.349 1.00 77.69 105 ASP A O 1
ATOM 753 N N . GLU A 1 106 ? 16.371 -11.024 -16.437 1.00 77.12 106 GLU A N 1
ATOM 754 C CA . GLU A 1 106 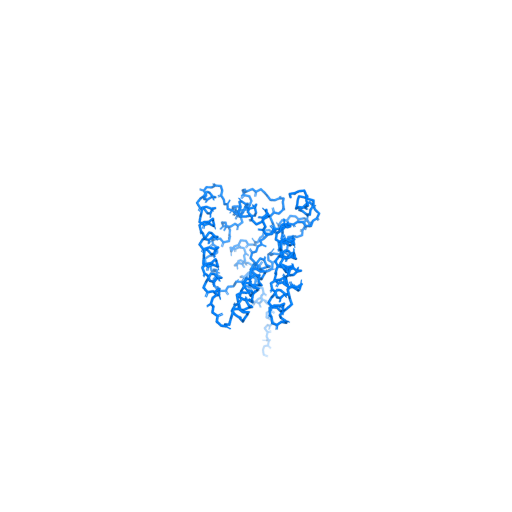? 16.400 -10.304 -15.158 1.00 77.12 106 GLU A CA 1
ATOM 755 C C . GLU A 1 106 ? 15.422 -9.114 -15.146 1.00 77.12 106 GLU A C 1
ATOM 757 O O . GLU A 1 106 ? 14.662 -8.932 -14.193 1.00 77.12 106 GLU A O 1
ATOM 762 N N . SER A 1 107 ? 15.375 -8.339 -16.235 1.00 78.44 107 SER A N 1
ATOM 763 C CA . SER A 1 107 ? 14.510 -7.160 -16.358 1.00 78.44 107 SER A CA 1
ATOM 764 C C . SER A 1 107 ? 13.025 -7.522 -16.433 1.00 78.44 107 SER A C 1
ATOM 766 O O . SER A 1 107 ? 12.215 -6.888 -15.751 1.00 78.44 107 SER A O 1
ATOM 768 N N . GLY A 1 108 ? 12.656 -8.557 -17.197 1.00 82.69 108 GLY A N 1
ATOM 769 C CA . GLY A 1 108 ? 11.276 -9.031 -17.301 1.00 82.69 108 GLY A CA 1
ATOM 770 C C . GLY A 1 108 ? 10.754 -9.578 -15.974 1.00 82.69 108 GLY A C 1
ATOM 771 O O . GLY A 1 108 ? 9.642 -9.253 -15.546 1.00 82.69 108 GLY A O 1
ATOM 772 N N . ARG A 1 109 ? 11.583 -10.343 -15.255 1.00 83.81 109 ARG A N 1
ATOM 773 C CA . ARG A 1 109 ? 11.221 -10.902 -13.944 1.00 83.81 109 ARG A CA 1
ATOM 774 C C . ARG A 1 109 ? 11.152 -9.845 -12.847 1.00 83.81 109 ARG A C 1
ATOM 776 O O . ARG A 1 109 ? 10.227 -9.891 -12.034 1.00 83.81 109 ARG A O 1
ATOM 783 N N . ALA A 1 110 ? 12.062 -8.871 -12.845 1.00 84.44 110 ALA A N 1
ATOM 784 C CA . ALA A 1 110 ? 11.985 -7.729 -11.939 1.00 84.44 110 ALA A CA 1
ATOM 785 C C . ALA A 1 110 ? 10.696 -6.925 -12.177 1.00 84.44 110 ALA A C 1
ATOM 787 O O . ALA A 1 110 ? 9.951 -6.666 -11.229 1.00 84.44 110 ALA A O 1
ATOM 788 N N . ALA A 1 111 ? 10.372 -6.610 -13.439 1.00 87.19 111 ALA A N 1
ATOM 789 C CA . ALA A 1 111 ? 9.135 -5.916 -13.797 1.00 87.19 111 ALA A CA 1
ATOM 790 C C . ALA A 1 111 ? 7.888 -6.688 -13.333 1.00 87.19 111 ALA A C 1
ATOM 792 O O . ALA A 1 111 ? 6.997 -6.103 -12.715 1.00 87.19 111 ALA A O 1
ATOM 793 N N . ALA A 1 112 ? 7.845 -8.006 -13.557 1.00 87.56 112 ALA A N 1
ATOM 794 C CA . ALA A 1 112 ? 6.754 -8.863 -13.095 1.00 87.56 112 ALA A CA 1
ATOM 795 C C . ALA A 1 112 ? 6.609 -8.857 -11.562 1.00 87.56 112 ALA A C 1
ATOM 797 O O . ALA A 1 112 ? 5.489 -8.797 -11.050 1.00 87.56 112 ALA A O 1
ATOM 798 N N . GLY A 1 113 ? 7.725 -8.849 -10.824 1.00 89.12 113 GLY A N 1
ATOM 799 C CA . GLY A 1 113 ? 7.732 -8.717 -9.366 1.00 89.12 113 GLY A CA 1
ATOM 800 C C . GLY A 1 113 ? 7.105 -7.403 -8.894 1.00 89.12 113 GLY A C 1
ATOM 801 O O . GLY A 1 113 ? 6.201 -7.411 -8.054 1.00 89.12 113 GLY A O 1
ATOM 802 N N . PHE A 1 114 ? 7.513 -6.271 -9.478 1.00 90.44 114 PHE A N 1
ATOM 803 C CA . PHE A 1 114 ? 6.942 -4.961 -9.145 1.00 90.44 114 PHE A CA 1
ATOM 804 C C . PHE A 1 114 ? 5.467 -4.833 -9.554 1.00 90.44 114 PHE A C 1
ATOM 806 O O . PHE A 1 114 ? 4.688 -4.250 -8.800 1.00 90.44 114 PHE A O 1
ATOM 813 N N . ILE A 1 115 ? 5.047 -5.431 -10.676 1.00 91.44 115 ILE A N 1
ATOM 814 C CA . ILE A 1 115 ? 3.626 -5.518 -11.053 1.00 91.44 115 ILE A CA 1
ATOM 815 C C . ILE A 1 115 ? 2.843 -6.313 -10.009 1.00 91.44 115 ILE A C 1
ATOM 817 O O . ILE A 1 115 ? 1.799 -5.848 -9.553 1.00 91.44 115 ILE A O 1
ATOM 821 N N . GLY A 1 116 ? 3.341 -7.481 -9.593 1.00 90.88 116 GLY A N 1
ATOM 822 C CA . GLY A 1 116 ? 2.687 -8.309 -8.577 1.00 90.88 116 GLY A CA 1
ATOM 823 C C . GLY A 1 116 ? 2.493 -7.561 -7.255 1.00 90.88 116 GLY A C 1
ATOM 824 O O . GLY A 1 116 ? 1.402 -7.576 -6.681 1.00 90.88 116 GLY A O 1
ATOM 825 N N . LEU A 1 117 ? 3.515 -6.824 -6.815 1.00 91.69 117 LEU A N 1
ATOM 826 C CA . LEU A 1 117 ? 3.435 -5.946 -5.644 1.00 91.69 117 LEU A CA 1
ATOM 827 C C . LEU A 1 117 ? 2.452 -4.777 -5.856 1.00 91.69 117 LEU A C 1
ATOM 829 O O . LEU A 1 117 ? 1.691 -4.434 -4.947 1.00 91.69 117 LEU A O 1
ATOM 833 N N . GLY A 1 118 ? 2.401 -4.196 -7.057 1.00 92.44 118 GLY A N 1
ATOM 834 C CA . GLY A 1 118 ? 1.424 -3.170 -7.436 1.00 92.44 118 GLY A CA 1
ATOM 835 C C . GLY A 1 118 ? -0.025 -3.674 -7.383 1.00 92.44 118 GLY A C 1
ATOM 836 O O . GLY A 1 118 ? -0.913 -2.998 -6.861 1.00 92.44 118 GLY A O 1
ATOM 837 N N . VAL A 1 119 ? -0.273 -4.901 -7.843 1.00 93.38 119 VAL A N 1
ATOM 838 C CA . VAL A 1 119 ? -1.593 -5.544 -7.757 1.00 93.38 119 VAL A CA 1
ATOM 839 C C . VAL A 1 119 ? -1.963 -5.808 -6.298 1.00 93.38 119 VAL A C 1
ATOM 841 O O . VAL A 1 119 ? -3.058 -5.448 -5.870 1.00 93.38 119 VAL A O 1
ATOM 844 N N . LEU A 1 120 ? -1.044 -6.361 -5.501 1.00 92.06 120 LEU A N 1
ATOM 845 C CA . LEU A 1 120 ? -1.284 -6.646 -4.083 1.00 92.06 120 LEU A CA 1
ATOM 846 C C . LEU A 1 120 ? -1.600 -5.375 -3.274 1.00 92.06 120 LEU A C 1
ATOM 848 O O . LEU A 1 120 ? -2.503 -5.363 -2.432 1.00 92.06 120 LEU A O 1
ATOM 852 N N . THR A 1 121 ? -0.885 -4.284 -3.547 1.00 92.25 121 THR A N 1
ATOM 853 C CA . THR A 1 121 ? -1.120 -2.981 -2.901 1.00 92.25 121 THR A CA 1
ATOM 854 C C . THR A 1 121 ? -2.435 -2.350 -3.355 1.00 92.25 121 THR A C 1
ATOM 856 O O . THR A 1 121 ? -3.145 -1.768 -2.536 1.00 92.25 121 THR A O 1
ATOM 859 N N . THR A 1 122 ? -2.839 -2.558 -4.608 1.00 92.75 122 THR A N 1
ATOM 860 C CA . THR A 1 122 ? -4.162 -2.154 -5.110 1.00 92.75 122 THR A CA 1
ATOM 861 C C . THR A 1 122 ? -5.293 -2.940 -4.439 1.00 92.75 122 THR A C 1
ATOM 863 O O . THR A 1 122 ? -6.283 -2.356 -4.002 1.00 92.75 122 THR A O 1
ATOM 866 N N . VAL A 1 123 ? -5.149 -4.257 -4.270 1.00 92.56 123 VAL A N 1
ATOM 867 C CA . VAL A 1 123 ? -6.112 -5.066 -3.499 1.00 92.56 123 VAL A CA 1
ATOM 868 C C . VAL A 1 123 ? -6.196 -4.566 -2.055 1.00 92.56 123 VAL A C 1
ATOM 870 O O . VAL A 1 123 ? -7.290 -4.403 -1.514 1.00 92.56 123 VAL A O 1
ATOM 873 N N . SER A 1 124 ? -5.051 -4.237 -1.453 1.00 88.25 124 SER A N 1
ATOM 874 C CA . SER A 1 124 ? -4.988 -3.662 -0.105 1.00 88.25 124 SER A CA 1
ATOM 875 C C . SER A 1 124 ? -5.683 -2.297 -0.020 1.00 88.25 124 SER A C 1
ATOM 877 O O . SER A 1 124 ? -6.344 -2.008 0.975 1.00 88.25 124 SER A O 1
ATOM 879 N N . PHE A 1 125 ? -5.610 -1.470 -1.068 1.00 90.19 125 PHE A N 1
ATOM 880 C CA . PHE A 1 125 ? -6.357 -0.213 -1.155 1.00 90.19 125 PHE A CA 1
ATOM 881 C C . PHE A 1 125 ? -7.871 -0.450 -1.078 1.00 90.19 125 PHE A C 1
ATOM 883 O O . PHE A 1 125 ? -8.548 0.177 -0.264 1.00 90.19 125 PHE A O 1
ATOM 890 N N . PHE A 1 126 ? -8.405 -1.390 -1.864 1.00 88.44 126 PHE A N 1
ATOM 891 C CA . PHE A 1 126 ? -9.833 -1.726 -1.820 1.00 88.44 126 PHE A CA 1
ATOM 892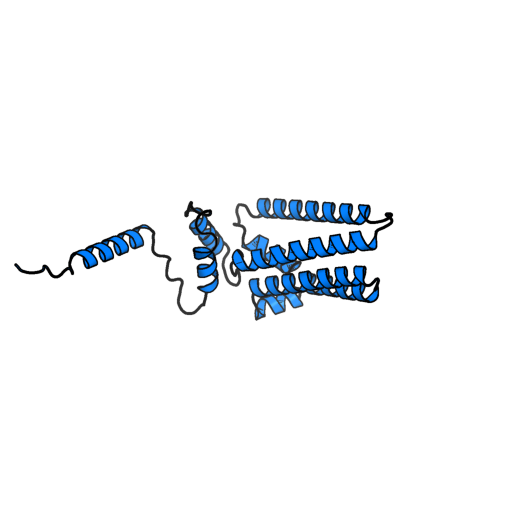 C C . PHE A 1 126 ? -10.246 -2.360 -0.490 1.00 88.44 126 PHE A C 1
ATOM 894 O O . PHE A 1 126 ? -11.324 -2.057 0.020 1.00 88.44 126 PHE A O 1
ATOM 901 N N . TYR A 1 127 ? -9.377 -3.177 0.106 1.00 86.88 127 TYR A N 1
ATOM 902 C CA . TYR A 1 127 ? -9.588 -3.728 1.442 1.00 86.88 127 TYR A CA 1
ATOM 903 C C . TYR A 1 127 ? -9.739 -2.613 2.486 1.00 86.88 127 TYR A C 1
ATOM 905 O O . TYR A 1 127 ? -10.720 -2.585 3.227 1.00 86.88 127 TYR A O 1
ATOM 913 N N . VAL A 1 128 ? -8.817 -1.645 2.504 1.00 85.81 128 VAL A N 1
ATOM 914 C CA . VAL A 1 128 ? -8.885 -0.485 3.407 1.00 85.81 128 VAL A CA 1
ATOM 915 C C . VAL A 1 128 ? -10.122 0.366 3.120 1.00 85.81 128 VAL A C 1
ATOM 917 O O . VAL A 1 128 ? -10.769 0.865 4.041 1.00 85.81 128 VAL A O 1
ATOM 920 N N . LEU A 1 129 ? -10.491 0.513 1.848 1.00 82.94 129 LEU A N 1
ATOM 921 C CA . LEU A 1 129 ? -11.671 1.272 1.457 1.00 82.94 129 LEU A CA 1
ATOM 922 C C . LEU A 1 129 ? -12.965 0.629 1.973 1.00 82.94 129 LEU A C 1
ATOM 924 O O . LEU A 1 129 ? -13.850 1.358 2.417 1.00 82.94 129 LEU A O 1
ATOM 928 N N . ALA A 1 130 ? -13.080 -0.698 1.922 1.00 77.19 130 ALA A N 1
ATOM 929 C CA . ALA A 1 130 ? -14.306 -1.415 2.263 1.00 77.19 130 ALA A CA 1
ATOM 930 C C . ALA A 1 130 ? -14.423 -1.772 3.753 1.00 77.19 130 ALA A C 1
ATOM 932 O O . ALA A 1 130 ? -15.508 -1.648 4.315 1.00 77.19 130 ALA A O 1
ATOM 933 N N . LEU A 1 131 ? -13.332 -2.219 4.381 1.00 77.94 131 LEU A N 1
ATOM 934 C CA . LEU A 1 131 ? -13.373 -2.895 5.682 1.00 77.94 131 LEU A CA 1
ATOM 935 C C . LEU A 1 131 ? -12.804 -2.071 6.836 1.00 77.94 131 LEU A C 1
ATOM 937 O O . LEU A 1 131 ? -13.056 -2.418 7.988 1.00 77.94 131 LEU A O 1
ATOM 941 N N . LEU A 1 132 ? -12.048 -1.001 6.566 1.00 77.38 132 LEU A N 1
ATOM 942 C CA . LEU A 1 132 ? -11.421 -0.218 7.628 1.00 77.38 132 LEU A CA 1
ATOM 943 C C . LEU A 1 132 ? -12.360 0.903 8.123 1.00 77.38 132 LEU A C 1
ATOM 945 O O . LEU A 1 132 ? -12.611 1.858 7.375 1.00 77.38 132 LEU A O 1
ATOM 949 N N . PRO A 1 133 ? -12.877 0.829 9.367 1.00 70.31 133 PRO A N 1
ATOM 950 C CA . PRO A 1 133 ? -13.610 1.936 9.974 1.00 70.31 133 PRO A CA 1
ATOM 951 C C . PRO A 1 133 ? -12.657 3.089 10.333 1.00 70.31 133 PRO A C 1
ATOM 953 O O . PRO A 1 133 ? -11.457 2.889 10.520 1.00 70.31 133 PRO A O 1
ATOM 956 N N . GLU A 1 134 ? -13.182 4.311 10.443 1.00 74.75 134 GLU A N 1
ATOM 957 C CA . GLU A 1 134 ? -12.396 5.450 10.936 1.00 74.75 134 GLU A CA 1
ATOM 958 C C . GLU A 1 134 ? -12.188 5.311 12.453 1.00 74.75 134 GLU A C 1
ATOM 960 O O . GLU A 1 134 ? -13.158 5.311 13.211 1.00 74.75 134 GLU A O 1
ATOM 965 N N . THR A 1 135 ? -10.931 5.187 12.896 1.00 70.06 135 THR A N 1
ATOM 966 C CA . THR A 1 135 ? -10.581 5.007 14.320 1.00 70.06 135 THR A CA 1
ATOM 967 C C . THR A 1 135 ? -10.285 6.324 15.045 1.00 70.06 135 THR A C 1
ATOM 969 O O . THR A 1 135 ? -10.044 6.331 16.253 1.00 70.06 135 THR A O 1
ATOM 972 N N . LYS A 1 136 ? -10.298 7.468 14.344 1.00 66.38 136 LYS A N 1
ATOM 973 C CA . LYS A 1 136 ? -9.979 8.771 14.944 1.00 66.38 136 LYS A CA 1
ATOM 974 C C . LYS A 1 136 ? -10.993 9.153 16.029 1.00 66.38 136 LYS A C 1
ATOM 976 O O . LYS A 1 136 ? -12.173 9.332 15.750 1.00 66.38 136 LYS A O 1
ATOM 981 N N . GLY A 1 137 ? -10.491 9.355 17.249 1.00 65.00 137 GLY A N 1
ATOM 982 C CA . GLY A 1 137 ? -11.273 9.871 18.379 1.00 65.00 137 GLY A CA 1
ATOM 983 C C . GLY A 1 137 ? -12.143 8.835 19.094 1.00 65.00 137 GLY A C 1
ATOM 984 O O . GLY A 1 137 ? -13.008 9.231 19.865 1.00 65.00 137 GLY A O 1
ATOM 985 N N . ARG A 1 138 ? -11.928 7.537 18.848 1.00 68.12 138 ARG A N 1
ATOM 986 C CA . ARG A 1 138 ? -12.631 6.441 19.530 1.00 68.12 138 ARG A CA 1
ATOM 987 C C . ARG A 1 138 ? -11.804 5.888 20.682 1.00 68.12 138 ARG A C 1
ATOM 989 O O . ARG A 1 138 ? -10.585 5.762 20.563 1.00 68.12 138 ARG A O 1
ATOM 996 N N . THR A 1 139 ? -12.466 5.556 21.787 1.00 77.31 139 THR A N 1
ATOM 997 C CA . THR A 1 139 ? -11.831 4.814 22.881 1.00 77.31 139 THR A CA 1
ATOM 998 C C . THR A 1 139 ? -11.697 3.338 22.507 1.00 77.31 139 THR A C 1
ATOM 1000 O O . THR A 1 139 ? -12.340 2.838 21.579 1.00 77.31 139 THR A O 1
ATOM 1003 N N . LEU A 1 140 ? -10.819 2.630 23.213 1.00 66.88 140 LEU A N 1
ATOM 1004 C CA . LEU A 1 140 ? -10.557 1.217 22.946 1.00 66.88 140 LEU A CA 1
ATOM 1005 C C . LEU A 1 140 ? -11.759 0.330 23.271 1.00 66.88 140 LEU A C 1
ATOM 1007 O O . LEU A 1 140 ? -11.990 -0.678 22.605 1.00 66.88 140 LEU A O 1
ATOM 1011 N N . GLU A 1 141 ? -12.530 0.742 24.268 1.00 70.31 141 GLU A N 1
ATOM 1012 C CA . GLU A 1 141 ? -13.746 0.093 24.731 1.00 70.31 141 GLU A CA 1
ATOM 1013 C C . GLU A 1 141 ? -14.856 0.199 23.672 1.00 70.31 141 GLU A C 1
ATOM 1015 O O . GLU A 1 141 ? -15.457 -0.812 23.311 1.00 70.31 141 GLU A O 1
ATOM 1020 N N . GLU A 1 142 ? -15.051 1.383 23.074 1.00 69.25 142 GLU A N 1
ATOM 1021 C CA . GLU A 1 142 ? -16.035 1.599 22.000 1.00 69.25 142 GLU A CA 1
ATOM 1022 C C . GLU A 1 142 ? -15.752 0.744 20.753 1.00 69.25 142 GLU A C 1
ATOM 1024 O O . GLU A 1 142 ? -16.679 0.241 20.108 1.00 69.25 142 GLU A O 1
ATOM 1029 N N . MET A 1 143 ? -14.472 0.553 20.412 1.00 70.00 143 MET A N 1
ATOM 1030 C CA . MET A 1 143 ? -14.066 -0.306 19.292 1.00 70.00 143 MET A CA 1
ATOM 1031 C C . MET A 1 143 ? -14.319 -1.788 19.590 1.00 70.00 143 MET A C 1
ATOM 1033 O O . MET A 1 143 ? -14.760 -2.518 18.701 1.00 70.00 143 MET A O 1
ATOM 1037 N N . GLY A 1 144 ? -14.094 -2.226 20.833 1.00 66.06 144 GLY A N 1
ATOM 1038 C CA . GLY A 1 144 ? -14.434 -3.578 21.283 1.00 66.06 144 GLY A CA 1
ATOM 1039 C C . GLY A 1 144 ? -15.923 -3.876 21.110 1.00 66.06 144 GLY A C 1
ATOM 1040 O O . GLY A 1 144 ? -16.284 -4.847 20.444 1.00 66.06 144 GLY A O 1
ATOM 1041 N N . GLU A 1 145 ? -16.790 -2.984 21.596 1.00 68.12 145 GLU A N 1
ATOM 1042 C CA . GLU A 1 145 ? -18.241 -3.144 21.447 1.00 68.12 145 GLU A CA 1
ATOM 1043 C C . GLU A 1 145 ? -18.701 -3.127 19.979 1.00 68.12 145 GLU A C 1
ATOM 1045 O O . GLU A 1 145 ? -19.655 -3.815 19.608 1.00 68.12 145 GLU A O 1
ATOM 1050 N N . TYR A 1 146 ? -18.053 -2.333 19.117 1.00 67.00 146 TYR A N 1
ATOM 1051 C CA . TYR A 1 146 ? -18.349 -2.313 17.682 1.00 67.00 146 TYR A CA 1
ATOM 1052 C C . TYR A 1 146 ? -18.108 -3.684 17.035 1.00 67.00 146 TYR A C 1
ATOM 1054 O O . TYR A 1 146 ? -18.953 -4.168 16.274 1.00 67.00 146 TYR A O 1
ATOM 1062 N N . PHE A 1 147 ? -16.986 -4.334 17.359 1.00 67.75 147 PHE A N 1
ATOM 1063 C CA . PHE A 1 147 ? -16.678 -5.664 16.836 1.00 67.75 147 PHE A CA 1
ATOM 1064 C C . PHE A 1 147 ? -17.546 -6.755 17.462 1.00 67.75 147 PHE A C 1
ATOM 1066 O O . PHE A 1 147 ? -17.963 -7.656 16.738 1.00 67.75 147 PHE A O 1
ATOM 1073 N N . GLU A 1 148 ? -17.899 -6.658 18.746 1.00 64.25 148 GLU A N 1
ATOM 1074 C CA . GLU A 1 148 ? -18.836 -7.594 19.383 1.00 64.25 148 GLU A CA 1
ATOM 1075 C C . GLU A 1 148 ? -20.237 -7.513 18.761 1.00 64.25 148 GLU A C 1
ATOM 1077 O O . GLU A 1 148 ? -20.806 -8.539 18.380 1.00 64.25 148 GLU A O 1
ATOM 1082 N N . ARG A 1 149 ? -20.763 -6.300 18.532 1.00 59.75 149 ARG A N 1
ATOM 1083 C CA . ARG A 1 149 ? -22.042 -6.097 17.825 1.00 59.75 149 ARG A CA 1
ATOM 1084 C C . ARG A 1 149 ? -22.011 -6.640 16.391 1.00 59.75 149 ARG A C 1
ATOM 1086 O O . ARG A 1 149 ? -23.018 -7.169 15.915 1.00 59.75 149 ARG A O 1
ATOM 1093 N N . CYS A 1 150 ? -20.867 -6.560 15.707 1.00 54.28 150 CYS A N 1
ATOM 1094 C CA . CYS A 1 150 ? -20.684 -7.171 14.386 1.00 54.28 150 CYS A CA 1
ATOM 1095 C C . CYS A 1 150 ? -20.533 -8.704 14.448 1.00 54.28 150 CYS A C 1
ATOM 1097 O O . CYS A 1 150 ? -21.021 -9.396 13.557 1.00 54.28 150 CYS A O 1
ATOM 1099 N N . ALA A 1 151 ? -19.898 -9.256 15.486 1.00 51.53 151 ALA A N 1
ATOM 1100 C CA . ALA A 1 151 ? -19.688 -10.696 15.654 1.00 51.53 151 ALA A CA 1
ATOM 1101 C C . ALA A 1 151 ? -20.981 -11.452 16.014 1.00 51.53 151 ALA A C 1
ATOM 1103 O O . ALA A 1 151 ? -21.170 -12.590 15.583 1.00 51.53 151 ALA A O 1
ATOM 1104 N N . VAL A 1 152 ? -21.904 -10.817 16.749 1.00 49.69 152 VAL A N 1
ATOM 1105 C CA . VAL A 1 152 ? -23.205 -11.408 17.121 1.00 49.69 152 VAL A CA 1
ATOM 1106 C C . VAL A 1 152 ? -24.127 -11.602 15.904 1.00 49.69 152 VAL A C 1
ATOM 1108 O O . VAL A 1 152 ? -24.936 -12.534 15.881 1.00 49.69 152 VAL A O 1
ATOM 1111 N N . LYS A 1 153 ? -23.970 -10.818 14.827 1.00 44.34 153 LYS A N 1
ATOM 1112 C CA . LYS A 1 153 ? -24.635 -11.094 13.542 1.00 44.34 153 LYS A CA 1
ATOM 1113 C C . LYS A 1 153 ? -23.915 -12.241 12.818 1.00 44.34 153 LYS A C 1
ATOM 1115 O O . LYS A 1 153 ? -23.045 -12.020 11.986 1.00 44.34 153 LYS A O 1
ATOM 1120 N N . LYS A 1 154 ? -24.327 -13.483 13.096 1.00 33.16 154 LYS A N 1
ATOM 1121 C CA . LYS A 1 154 ? -23.834 -14.762 12.524 1.00 33.16 154 LYS A CA 1
ATOM 1122 C C . LYS A 1 154 ? -23.867 -14.913 10.984 1.00 33.16 154 LYS A C 1
ATOM 1124 O O . LYS A 1 154 ? -23.597 -15.999 10.483 1.00 33.16 154 LYS A O 1
ATOM 1129 N N . ALA A 1 155 ? -24.170 -13.869 10.216 1.00 39.56 155 ALA A N 1
ATOM 1130 C CA . ALA A 1 155 ? -24.291 -13.914 8.759 1.00 39.56 155 ALA A CA 1
ATOM 1131 C C . ALA A 1 155 ? -23.313 -12.936 8.084 1.00 39.56 155 ALA A C 1
ATOM 1133 O O . ALA A 1 155 ? -23.716 -11.992 7.416 1.00 39.56 155 ALA A O 1
ATOM 1134 N N . TRP A 1 156 ? -22.009 -13.170 8.246 1.00 39.47 156 TRP A N 1
ATOM 1135 C CA . TRP A 1 156 ? -20.960 -12.412 7.541 1.00 39.47 156 TRP A CA 1
ATOM 1136 C C . TRP A 1 156 ? -20.847 -12.754 6.042 1.00 39.47 156 TRP A C 1
ATOM 1138 O O . TRP A 1 156 ? -20.189 -12.033 5.300 1.00 39.47 156 TRP A O 1
ATOM 1148 N N . TRP A 1 157 ? -21.485 -13.838 5.584 1.00 40.88 157 TRP A N 1
ATOM 1149 C CA . TRP A 1 157 ? -21.326 -14.355 4.217 1.00 40.88 157 TRP A CA 1
ATOM 1150 C C . TRP A 1 157 ? -22.426 -13.927 3.238 1.00 40.88 157 TRP A C 1
ATOM 1152 O O . TRP A 1 157 ? -22.189 -13.970 2.036 1.00 40.88 157 TRP A O 1
ATOM 1162 N N . MET A 1 158 ? -23.609 -13.518 3.715 1.00 31.50 158 MET A N 1
ATOM 1163 C CA . MET A 1 158 ? -24.734 -13.188 2.822 1.00 31.50 158 MET A CA 1
ATOM 1164 C C . MET A 1 158 ? -24.863 -11.698 2.483 1.00 31.50 158 MET A C 1
ATOM 1166 O O . MET A 1 158 ? -25.505 -11.397 1.490 1.00 31.50 158 MET A O 1
ATOM 1170 N N . ASP A 1 159 ? -24.199 -10.781 3.202 1.00 44.88 159 ASP A N 1
ATOM 1171 C CA . ASP A 1 159 ? -24.245 -9.339 2.884 1.00 44.88 159 ASP A CA 1
ATOM 1172 C C . ASP A 1 159 ? -22.927 -8.579 3.171 1.00 44.88 159 ASP A C 1
ATOM 1174 O O . ASP A 1 159 ? -22.912 -7.612 3.943 1.00 44.88 159 ASP A O 1
ATOM 1178 N N . PRO A 1 160 ? -21.786 -8.943 2.552 1.00 38.34 160 PRO A N 1
ATOM 1179 C CA . PRO A 1 160 ? -20.517 -8.251 2.802 1.00 38.34 160 PRO A CA 1
ATOM 1180 C C . PRO A 1 160 ? -20.482 -6.808 2.260 1.00 38.34 160 PRO A C 1
ATOM 1182 O O . PRO A 1 160 ? -19.715 -5.982 2.752 1.00 38.34 160 PRO A O 1
ATOM 1185 N N . LEU A 1 161 ? -21.331 -6.463 1.284 1.00 42.66 161 LEU A N 1
ATOM 1186 C CA . LEU A 1 161 ? -21.278 -5.163 0.601 1.00 42.66 161 LEU A CA 1
ATOM 1187 C C . LEU A 1 161 ? -22.352 -4.156 1.045 1.00 42.66 161 LEU A C 1
ATOM 1189 O O . LEU A 1 161 ? -22.124 -2.957 0.919 1.00 42.66 161 LEU A O 1
ATOM 1193 N N . CYS A 1 162 ? -23.502 -4.574 1.589 1.00 40.66 162 CYS A N 1
ATOM 1194 C CA . CYS A 1 162 ? -24.614 -3.637 1.824 1.00 40.66 162 CYS A CA 1
ATOM 1195 C C . CYS A 1 162 ? -24.630 -3.026 3.240 1.00 40.66 162 CYS A C 1
ATOM 1197 O O . CYS A 1 162 ? -24.925 -1.838 3.396 1.00 40.66 162 CYS A O 1
ATOM 1199 N N . CYS A 1 163 ? -24.264 -3.794 4.275 1.00 43.88 163 CYS A N 1
ATOM 1200 C CA . CYS A 1 163 ? -24.317 -3.319 5.665 1.00 43.88 163 CYS A CA 1
ATOM 1201 C C . CYS A 1 163 ? -23.031 -2.577 6.086 1.00 43.88 163 CYS A C 1
ATOM 1203 O O . CYS A 1 163 ? -23.105 -1.521 6.713 1.00 43.88 163 CYS A O 1
ATOM 1205 N N . CYS A 1 164 ? -21.855 -3.074 5.680 1.00 45.25 164 CYS A N 1
ATOM 1206 C CA . CYS A 1 164 ? -20.558 -2.474 6.024 1.00 45.25 164 CYS A CA 1
ATOM 1207 C C . CYS A 1 164 ? -20.303 -1.156 5.267 1.00 45.25 164 CYS A C 1
ATOM 1209 O O . CYS A 1 164 ? -19.835 -0.176 5.850 1.00 45.25 164 CYS A O 1
ATOM 1211 N N . TRP A 1 165 ? -20.707 -1.088 3.992 1.00 38.41 165 TRP A N 1
ATOM 1212 C CA . TRP A 1 165 ? -20.521 0.096 3.141 1.00 38.41 165 TRP A CA 1
ATOM 1213 C C . TRP A 1 165 ? -21.437 1.270 3.526 1.00 38.41 165 TRP A C 1
ATOM 1215 O O . TRP A 1 165 ? -21.063 2.435 3.388 1.00 38.41 165 TRP A O 1
ATOM 1225 N N . ARG A 1 166 ? -22.635 0.982 4.059 1.00 40.31 166 ARG A N 1
ATOM 1226 C CA . ARG A 1 166 ? -23.567 2.009 4.557 1.00 40.31 166 ARG A CA 1
ATOM 1227 C C . ARG A 1 166 ? -23.170 2.503 5.954 1.00 40.31 166 ARG A C 1
ATOM 1229 O O . ARG A 1 166 ? -23.238 3.703 6.206 1.00 40.31 166 ARG A O 1
ATOM 1236 N N . ALA A 1 167 ? -22.653 1.616 6.810 1.00 43.72 167 ALA A N 1
ATOM 1237 C CA . ALA A 1 167 ? -22.118 1.971 8.127 1.00 43.72 167 ALA A CA 1
ATOM 1238 C C . ALA A 1 167 ? -20.850 2.847 8.044 1.00 43.72 167 ALA A C 1
ATOM 1240 O O . ALA A 1 167 ? -20.723 3.813 8.792 1.00 43.72 167 ALA A O 1
ATOM 1241 N N . THR A 1 168 ? -19.952 2.601 7.081 1.00 41.31 168 THR A N 1
ATOM 1242 C CA . THR A 1 168 ? -18.751 3.440 6.869 1.00 41.31 168 THR A CA 1
ATOM 1243 C C . THR A 1 168 ? -19.050 4.843 6.328 1.00 41.31 168 THR A C 1
ATOM 1245 O O . THR A 1 168 ? -18.168 5.700 6.381 1.00 41.31 168 THR A O 1
ATOM 1248 N N . ARG A 1 169 ? -20.260 5.106 5.808 1.00 39.41 169 ARG A N 1
ATOM 1249 C CA . ARG A 1 169 ? -20.678 6.421 5.281 1.00 39.41 169 ARG A CA 1
ATOM 1250 C C . ARG A 1 169 ? -21.546 7.225 6.267 1.00 39.41 169 ARG A C 1
ATOM 1252 O O . ARG A 1 169 ? -21.698 8.430 6.084 1.00 39.41 169 ARG A O 1
ATOM 1259 N N . ALA A 1 170 ? -22.099 6.583 7.298 1.00 38.25 170 ALA A N 1
ATOM 1260 C CA . ALA A 1 170 ? -23.050 7.188 8.237 1.00 38.25 170 ALA A CA 1
ATOM 1261 C C . ALA A 1 170 ? -22.412 7.859 9.469 1.00 38.25 170 ALA A C 1
ATOM 1263 O O . ALA A 1 170 ? -23.112 8.524 10.224 1.00 38.25 170 ALA A O 1
ATOM 1264 N N . VAL A 1 171 ? -21.095 7.752 9.676 1.00 43.19 171 VAL A N 1
ATOM 1265 C CA . VAL A 1 171 ? -20.420 8.419 10.804 1.00 43.19 171 VAL A CA 1
ATOM 1266 C C . VAL A 1 171 ? -20.087 9.869 10.426 1.00 43.19 171 VAL A C 1
ATOM 1268 O O . VAL A 1 171 ? -18.937 10.218 10.168 1.00 43.19 171 VAL A O 1
ATOM 1271 N N . ARG A 1 172 ? -21.118 10.718 10.344 1.00 36.03 172 ARG A N 1
ATOM 1272 C CA . ARG A 1 172 ? -20.990 12.184 10.392 1.00 36.03 172 ARG A CA 1
ATOM 1273 C C . ARG A 1 172 ? -21.417 12.639 11.794 1.00 36.03 172 ARG A C 1
ATOM 1275 O O . ARG A 1 172 ? -22.405 12.146 12.316 1.00 36.03 172 ARG A O 1
ATOM 1282 N N . TYR A 1 173 ? -20.628 13.521 12.404 1.00 42.94 173 TYR A N 1
ATOM 1283 C CA . TYR A 1 173 ? -20.599 13.817 13.847 1.00 42.94 173 TYR A CA 1
ATOM 1284 C C . TYR A 1 173 ? -21.725 14.737 14.363 1.00 42.94 173 TYR A C 1
ATOM 1286 O O . TYR A 1 173 ? -21.694 15.143 15.520 1.00 42.94 173 TYR A O 1
ATOM 1294 N N . ASP A 1 174 ? -22.745 15.044 13.565 1.00 32.00 174 ASP A N 1
ATOM 1295 C CA . ASP A 1 174 ? -23.821 15.931 14.015 1.00 32.00 174 ASP A CA 1
ATOM 1296 C C . ASP A 1 174 ? -25.001 15.109 14.543 1.00 32.00 174 ASP A C 1
ATOM 1298 O O . ASP A 1 174 ? -25.963 14.838 13.830 1.00 32.00 174 ASP A O 1
ATOM 1302 N N . GLY A 1 175 ? -24.900 14.706 15.815 1.00 34.25 175 GLY A N 1
ATOM 1303 C CA . GLY A 1 175 ? -26.045 14.246 16.607 1.00 34.25 175 GLY A CA 1
ATOM 1304 C C . GLY A 1 175 ? -26.176 12.737 16.808 1.00 34.25 175 GLY A C 1
ATOM 1305 O O . GLY A 1 175 ? -27.184 12.174 16.417 1.00 34.25 175 GLY A O 1
ATOM 1306 N N . GLY A 1 176 ? -25.209 12.118 17.499 1.00 32.75 176 GLY A N 1
ATOM 1307 C CA . GLY A 1 176 ? -25.349 10.793 18.126 1.00 32.75 176 GLY A CA 1
ATOM 1308 C C . GLY A 1 176 ? -25.537 9.605 17.161 1.00 32.75 176 GLY A C 1
ATOM 1309 O O . GLY A 1 176 ? -26.058 9.746 16.061 1.00 32.75 176 GLY A O 1
ATOM 1310 N N . PRO A 1 177 ? -25.102 8.389 17.523 1.00 40.06 177 PRO A N 1
ATOM 1311 C CA . PRO A 1 177 ? -25.497 7.220 16.753 1.00 40.06 177 PRO A CA 1
ATOM 1312 C C . PRO A 1 177 ? -27.006 7.023 16.935 1.00 40.06 177 PRO A C 1
ATOM 1314 O O . PRO A 1 177 ? -27.447 6.735 18.047 1.00 40.06 177 PRO A O 1
ATOM 1317 N N . GLU A 1 178 ? -27.803 7.132 15.866 1.00 41.53 178 GLU A N 1
ATOM 1318 C CA . GLU A 1 178 ? -29.070 6.401 15.863 1.00 41.53 178 GLU A CA 1
ATOM 1319 C C . GLU A 1 178 ? -28.711 4.925 16.078 1.00 41.53 178 GLU A C 1
ATOM 1321 O O . GLU A 1 178 ? -27.937 4.359 15.289 1.00 41.53 178 GLU A O 1
ATOM 1326 N N . PRO A 1 179 ? -29.186 4.297 17.168 1.00 44.75 179 PRO A N 1
ATOM 1327 C CA . PRO A 1 179 ? -28.940 2.888 17.379 1.00 44.75 179 PRO A CA 1
ATOM 1328 C C . PRO A 1 179 ? -29.534 2.136 16.191 1.00 44.75 179 PRO A C 1
ATOM 1330 O O . PRO A 1 179 ? -30.681 2.363 15.803 1.00 44.75 179 PRO A O 1
ATOM 1333 N N . CYS A 1 180 ? -28.748 1.231 15.600 1.00 41.38 180 CYS A N 1
ATOM 1334 C CA . CYS A 1 180 ? -29.318 0.238 14.698 1.00 41.38 180 CYS A CA 1
ATOM 1335 C C . CYS A 1 180 ? -30.492 -0.412 15.441 1.00 41.38 180 CYS A C 1
ATOM 1337 O O . CYS A 1 180 ? -30.276 -0.883 16.561 1.00 41.38 180 CYS A O 1
ATOM 1339 N N . PRO A 1 181 ? -31.709 -0.415 14.871 1.00 40.88 181 PRO A N 1
ATOM 1340 C CA . PRO A 1 181 ? -32.866 -0.936 15.574 1.00 40.88 181 PRO A CA 1
ATOM 1341 C C . PRO A 1 181 ? -32.578 -2.381 15.969 1.00 40.88 181 PRO A C 1
ATOM 1343 O O . PRO A 1 181 ? -32.108 -3.180 15.149 1.00 40.88 181 PRO A O 1
ATOM 1346 N N . GLU A 1 182 ? -32.797 -2.687 17.247 1.00 40.41 182 GLU A N 1
ATOM 1347 C CA . GLU A 1 182 ? -32.619 -4.036 17.762 1.00 40.41 182 GLU A CA 1
ATOM 1348 C C . GLU A 1 182 ? -33.437 -5.021 16.914 1.00 40.41 182 GLU A C 1
ATOM 1350 O O . GLU A 1 182 ? -34.530 -4.672 16.453 1.00 40.41 182 GLU A O 1
ATOM 1355 N N . PRO A 1 183 ? -32.948 -6.253 16.689 1.00 40.81 183 PRO A N 1
ATOM 1356 C CA . PRO A 1 183 ? -33.625 -7.220 15.826 1.00 40.81 183 PRO A CA 1
ATOM 1357 C C . PRO A 1 183 ? -35.089 -7.484 16.228 1.00 40.81 183 PRO A C 1
ATOM 1359 O O . PRO A 1 183 ? -35.904 -7.764 15.353 1.00 40.81 183 PRO A O 1
ATOM 1362 N N . GLY A 1 184 ? -35.449 -7.309 17.508 1.00 38.47 184 GLY A N 1
ATOM 1363 C CA . GLY A 1 184 ? -36.839 -7.376 17.976 1.00 38.47 184 GLY A CA 1
ATOM 1364 C C . GLY A 1 184 ? -37.720 -6.206 17.512 1.00 38.47 184 GLY A C 1
ATOM 1365 O O . GLY A 1 184 ? -38.860 -6.417 17.118 1.00 38.47 184 GLY A O 1
ATOM 1366 N N . VAL A 1 185 ? -37.183 -4.983 17.456 1.00 41.97 185 VAL A N 1
ATOM 1367 C CA . VAL A 1 185 ? -37.931 -3.769 17.071 1.00 41.97 185 VAL A CA 1
ATOM 1368 C C . VAL A 1 185 ? -38.199 -3.721 15.560 1.00 41.97 185 VAL A C 1
ATOM 1370 O O . VAL A 1 185 ? -39.192 -3.143 15.115 1.00 41.97 185 VAL A O 1
ATOM 1373 N N . VAL A 1 186 ? -37.332 -4.337 14.750 1.00 44.44 186 VAL A N 1
ATOM 1374 C CA . VAL A 1 186 ? -37.528 -4.443 13.293 1.00 44.44 186 VAL A CA 1
ATOM 1375 C C . VAL A 1 186 ? -38.612 -5.466 12.951 1.00 44.44 186 VAL A C 1
ATOM 1377 O O . VAL A 1 186 ? -39.424 -5.200 12.068 1.00 44.44 186 VAL A O 1
ATOM 1380 N N . ALA A 1 187 ? -38.662 -6.597 13.660 1.00 43.41 187 ALA A N 1
ATOM 1381 C CA . ALA A 1 187 ? -39.718 -7.594 13.485 1.00 43.41 187 ALA A CA 1
ATOM 1382 C C . ALA A 1 187 ? -41.098 -7.006 13.825 1.00 43.41 187 ALA A C 1
ATOM 1384 O O . ALA A 1 187 ? -42.013 -7.106 13.008 1.00 43.41 187 ALA A O 1
ATOM 1385 N N . ASP A 1 188 ? -41.191 -6.279 14.943 1.00 41.06 188 ASP A N 1
ATOM 1386 C CA . ASP A 1 188 ? -42.420 -5.608 15.382 1.00 41.06 188 ASP A CA 1
ATOM 1387 C C . ASP A 1 188 ? -42.891 -4.544 14.380 1.00 41.06 188 ASP A C 1
ATOM 1389 O O . ASP A 1 188 ? -44.069 -4.473 14.043 1.00 41.06 188 ASP A O 1
ATOM 1393 N N . ARG A 1 189 ? -41.977 -3.733 13.821 1.00 45.03 189 ARG A N 1
ATOM 1394 C CA . ARG A 1 189 ? -42.341 -2.727 12.802 1.00 45.03 189 ARG A CA 1
ATOM 1395 C C . ARG A 1 189 ? -42.750 -3.348 11.467 1.00 45.03 189 ARG A C 1
ATOM 1397 O O . ARG A 1 189 ? -43.584 -2.768 10.775 1.00 45.03 189 ARG A O 1
ATOM 1404 N N . ILE A 1 190 ? -42.191 -4.502 11.100 1.00 47.28 190 ILE A N 1
ATOM 1405 C CA . ILE A 1 190 ? -42.586 -5.237 9.890 1.00 47.28 190 ILE A CA 1
ATOM 1406 C C . ILE A 1 190 ? -43.959 -5.893 10.086 1.00 47.28 190 ILE A C 1
ATOM 1408 O O . ILE A 1 190 ? -44.773 -5.846 9.164 1.00 47.28 190 ILE A O 1
ATOM 1412 N N . GLU A 1 191 ? -44.257 -6.448 11.264 1.00 46.66 191 GLU A N 1
ATOM 1413 C CA . GLU A 1 191 ? -45.599 -6.954 11.589 1.00 46.66 191 GLU A CA 1
ATOM 1414 C C . GLU A 1 191 ? -46.633 -5.828 11.680 1.00 46.66 191 GLU A C 1
ATOM 1416 O O . GLU A 1 191 ? -47.716 -5.952 11.107 1.00 46.66 191 GLU A O 1
ATOM 1421 N N . LEU A 1 192 ? -46.288 -4.686 12.284 1.00 46.00 192 LEU A N 1
ATOM 1422 C CA . LEU A 1 192 ? -47.165 -3.515 12.337 1.00 46.00 192 LEU A CA 1
ATOM 1423 C C . LEU A 1 192 ? -47.458 -2.964 10.929 1.00 46.00 192 LEU A C 1
ATOM 1425 O O . LEU A 1 192 ? -48.606 -2.665 10.609 1.00 46.00 192 LEU A O 1
ATOM 1429 N N . ALA A 1 193 ? -46.447 -2.888 10.055 1.00 44.31 193 ALA A N 1
ATOM 1430 C CA . ALA A 1 193 ? -46.613 -2.453 8.666 1.00 44.31 193 ALA A CA 1
ATOM 1431 C C . ALA A 1 193 ? -47.429 -3.451 7.820 1.00 44.31 193 ALA A C 1
ATOM 1433 O O . ALA A 1 193 ? -48.189 -3.036 6.943 1.00 44.31 193 ALA A O 1
ATOM 1434 N N . ARG A 1 194 ? -47.316 -4.757 8.101 1.00 46.69 194 ARG A N 1
ATOM 1435 C CA . ARG A 1 194 ? -48.113 -5.813 7.456 1.00 46.69 194 ARG A CA 1
ATOM 1436 C C . ARG A 1 194 ? -49.574 -5.790 7.926 1.00 46.69 194 ARG A C 1
ATOM 1438 O O . ARG A 1 194 ? -50.473 -5.966 7.115 1.00 46.69 194 ARG A O 1
ATOM 1445 N N . ASN A 1 195 ? -49.825 -5.486 9.199 1.00 44.38 195 ASN A N 1
ATOM 1446 C CA . ASN A 1 195 ? -51.182 -5.379 9.742 1.00 44.38 195 ASN A CA 1
ATOM 1447 C C . ASN A 1 195 ? -51.910 -4.109 9.256 1.00 44.38 195 ASN A C 1
ATOM 1449 O O . ASN A 1 195 ? -53.114 -4.151 8.991 1.00 44.38 195 ASN A O 1
ATOM 1453 N N . VAL A 1 196 ? -51.184 -3.003 9.044 1.00 53.12 196 VAL A N 1
ATOM 1454 C CA . VAL A 1 196 ? -51.723 -1.759 8.454 1.00 53.12 196 VAL A CA 1
ATOM 1455 C C . VAL A 1 196 ? -52.040 -1.909 6.955 1.00 53.12 196 VAL A C 1
ATOM 1457 O O . VAL A 1 196 ? -53.006 -1.319 6.466 1.00 53.12 196 VAL A O 1
ATOM 1460 N N . SER A 1 197 ? -51.293 -2.731 6.208 1.00 45.88 197 SER A N 1
ATOM 1461 C CA . SER A 1 197 ? -51.615 -3.002 4.797 1.00 45.88 197 SER A CA 1
ATOM 1462 C C . SER A 1 197 ? -52.816 -3.942 4.629 1.00 45.88 197 SER A C 1
ATOM 1464 O O . SER A 1 197 ? -53.541 -3.833 3.643 1.00 45.88 197 SER A O 1
ATOM 1466 N N . THR A 1 198 ? -53.094 -4.810 5.610 1.00 47.09 198 THR A N 1
ATOM 1467 C CA . THR A 1 198 ? -54.277 -5.691 5.591 1.00 47.09 198 THR A CA 1
ATOM 1468 C C . THR A 1 198 ? -55.578 -5.023 6.046 1.00 47.09 198 THR A C 1
ATOM 1470 O O . THR A 1 198 ? -56.651 -5.503 5.692 1.00 47.09 198 THR A O 1
ATOM 1473 N N . SER A 1 199 ? -55.524 -3.914 6.796 1.00 43.66 199 SER A N 1
ATOM 1474 C CA . SER A 1 199 ? -56.727 -3.201 7.264 1.00 43.66 199 SER A CA 1
ATOM 1475 C C . SER A 1 199 ? -57.252 -2.141 6.286 1.00 43.66 199 SER A C 1
ATOM 1477 O O . SER A 1 199 ? -58.340 -1.606 6.492 1.00 43.66 199 SER A O 1
ATOM 1479 N N . SER A 1 200 ? -56.510 -1.848 5.214 1.00 42.28 200 SER A N 1
ATOM 1480 C CA . SER A 1 200 ? -56.822 -0.785 4.249 1.00 42.28 200 SER A CA 1
ATOM 1481 C C . SER A 1 200 ? -57.372 -1.278 2.904 1.00 42.28 200 SER A C 1
ATOM 1483 O O . SER A 1 200 ? -57.537 -0.466 1.996 1.00 42.28 200 SER A O 1
ATOM 1485 N N . SER A 1 201 ? -57.731 -2.562 2.749 1.00 42.16 201 SER A N 1
ATOM 1486 C CA . SER A 1 201 ? -58.470 -2.995 1.551 1.00 42.16 201 SER A CA 1
ATOM 1487 C C . SER A 1 201 ? -59.915 -2.469 1.592 1.00 42.16 201 SER A C 1
ATOM 1489 O O . SER A 1 201 ? -60.672 -2.892 2.476 1.00 42.16 201 SER A O 1
ATOM 1491 N N . PRO A 1 202 ? -60.371 -1.624 0.646 1.00 41.25 202 PRO A N 1
ATOM 1492 C CA . PRO A 1 202 ? -61.797 -1.398 0.478 1.00 41.25 202 PRO A CA 1
ATOM 1493 C C . PRO A 1 202 ? -62.406 -2.697 -0.058 1.00 41.25 202 PRO A C 1
ATOM 1495 O O . PRO A 1 202 ? -62.002 -3.194 -1.110 1.00 41.25 202 PRO A O 1
ATOM 1498 N N . LYS A 1 203 ? -63.367 -3.268 0.675 1.00 44.00 203 LYS A N 1
ATOM 1499 C CA . LYS A 1 203 ? -64.197 -4.369 0.173 1.00 44.00 203 LYS A CA 1
ATOM 1500 C C . LYS A 1 203 ? -64.998 -3.860 -1.037 1.00 44.00 203 LYS A C 1
ATOM 1502 O O . LYS A 1 203 ? -65.707 -2.866 -0.869 1.00 44.00 203 LYS A O 1
ATOM 1507 N N . PRO A 1 204 ? -64.955 -4.507 -2.215 1.00 35.94 204 PRO A N 1
ATOM 1508 C CA . PRO A 1 204 ? -65.967 -4.257 -3.231 1.00 35.94 204 PRO A CA 1
ATOM 1509 C C . PRO A 1 204 ? -67.314 -4.772 -2.707 1.00 35.94 204 PRO A C 1
ATOM 1511 O O . PRO A 1 204 ? -67.437 -5.921 -2.280 1.00 35.94 204 PRO A O 1
ATOM 1514 N N . ALA A 1 205 ? -68.292 -3.871 -2.657 1.00 42.69 205 ALA A N 1
ATOM 1515 C CA . ALA A 1 205 ? -69.675 -4.173 -2.331 1.00 42.69 205 ALA A CA 1
ATOM 1516 C C . ALA A 1 205 ? -70.353 -4.843 -3.536 1.00 42.69 205 ALA A C 1
ATOM 1518 O O . ALA A 1 205 ? -70.238 -4.307 -4.633 1.00 42.69 205 ALA A O 1
ATOM 1519 N N . VAL A 1 206 ? -71.036 -5.963 -3.253 1.00 42.00 206 VAL A N 1
ATOM 1520 C CA . VAL A 1 206 ? -72.108 -6.657 -4.007 1.00 42.00 206 VAL A CA 1
ATOM 1521 C C . VAL A 1 206 ? -71.912 -6.819 -5.514 1.00 42.00 206 VAL A C 1
ATOM 1523 O O . VAL A 1 206 ? -72.071 -5.832 -6.261 1.00 42.00 206 VAL A O 1
#

Secondary structure (DSSP, 8-state):
-HHHHHHHHHH-HHHHHHHHHHHHHHHHHHHHHHHHTT-HHHHHHHHHHHHHHIIIIITHHHHHHHHHHS-TTTHHHHHHHHHHHHHHHHHHHHHHHHTTTTSTTHHHHHHHHHHHHHHHHHHHHHHHHHH----TT--HHHHHHHHHHHHHS--TTT-TTTHHHHHTT---SSS-PPPPPPHHHHHHHHHHHHHHHHS-PPPPP-

Radius of gyration: 24.3 Å; chains: 1; bounding box: 94×33×47 Å

Organism: NCBI:txid582737

Sequence (206 aa):
LLAAALLDRIAGRRPLMLLSCAGVALSHLATAVGFFLGSAAANVIGLAGFMTFFSVALGPVAWLLASEVLPTNVRAKGMMLACTANRLVAGMVMISFLQAEGQSDESGRAAAGFIGLGVLTTVSFFYVLALLPETKGRTLEEMGEYFERCAVKKAWWMDPLCCCWRATRAVRYDGGPEPCPEPGVVADRIELARNVSTSSSPKPAV

Foldseek 3Di:
DVLLVVCCVPPAQLVLLLQLLVQLLVLLLQLLVCLVVVNPVSNVVSVVSNVVSCVNHVPPSVLVLLQLLDAPVCSVVSSVVVVVVVVVVVVVLVVQLVVLPPDPPSSVSSSVSSNVVSVVSVVVSVCSVQPPAGSPPDDSVRSVVVVVVVVVPPCCPPPSHPPRVVVSVPPDPPDDDPPPPDPVVVVVVVVVVVVVVVVPDDDDDD

pLDDT: mean 71.8, std 20.46, range [31.5, 95.0]